Protein AF-A0A267E1A8-F1 (afdb_monomer_lite)

Sequence (251 aa):
AQVLTKIFTVPVSLAFGMVESAQFESCNSSSLATGESCADEAGNKAYNGILVFVYLLLVTIVMWNLLIALFSRTVTELASRAEALWRKNLFNLLREFAEVSPVPPPLSFPHYAWKLLQRCYACRCQPCSAEYFPVAGDEDSEPWWQHKEDFSGYPKDFKRFLIYQAEQLRDHRPRLQWPVERNKGDIDVLKAHVENQVKDLRQDVLVAQREDNEKMDKKLEKVMSILQQMQRQRQQEKQSISSFDSYSRMS

Structure (mmCIF, N/CA/C/O backbone):
data_AF-A0A267E1A8-F1
#
_entry.id   AF-A0A267E1A8-F1
#
loop_
_atom_site.group_PDB
_atom_site.id
_atom_site.type_symbol
_atom_site.label_atom_id
_atom_site.label_alt_id
_atom_site.label_comp_id
_atom_site.label_asym_id
_atom_site.label_entity_id
_atom_site.label_seq_id
_atom_site.pdbx_PDB_ins_code
_atom_site.Cartn_x
_atom_site.Cartn_y
_atom_site.Cartn_z
_atom_site.occupancy
_atom_site.B_iso_or_equiv
_atom_site.auth_seq_id
_atom_site.auth_comp_id
_atom_site.auth_asym_id
_atom_site.auth_atom_id
_atom_site.pdbx_PDB_model_num
ATOM 1 N N . ALA A 1 1 ? 8.098 -10.498 -38.501 1.00 59.16 1 ALA A N 1
ATOM 2 C CA . ALA A 1 1 ? 7.694 -10.789 -37.105 1.00 59.16 1 ALA A CA 1
ATOM 3 C C . ALA A 1 1 ? 8.893 -11.034 -36.181 1.00 59.16 1 ALA A C 1
ATOM 5 O O . ALA A 1 1 ? 8.964 -10.399 -35.141 1.00 59.16 1 ALA A O 1
ATOM 6 N N . GLN A 1 2 ? 9.858 -11.879 -36.570 1.00 69.44 2 GLN A N 1
ATOM 7 C CA . GLN A 1 2 ? 10.999 -12.283 -35.723 1.00 69.44 2 GLN A CA 1
ATOM 8 C C . GLN A 1 2 ? 11.948 -11.140 -35.297 1.00 69.44 2 GLN A C 1
ATOM 10 O O . GLN A 1 2 ? 12.518 -11.176 -34.211 1.00 69.44 2 GLN A O 1
ATOM 15 N N . VAL A 1 3 ? 12.103 -10.099 -36.122 1.00 75.81 3 VAL A N 1
ATOM 16 C CA . VAL A 1 3 ? 12.924 -8.923 -35.771 1.00 75.81 3 VAL A CA 1
ATOM 17 C C . VAL A 1 3 ? 12.258 -8.091 -34.668 1.00 75.81 3 VAL A C 1
ATOM 19 O O . VAL A 1 3 ? 12.897 -7.738 -33.684 1.00 75.81 3 VAL A O 1
ATOM 22 N N . LEU A 1 4 ? 10.948 -7.850 -34.786 1.00 82.12 4 LEU A N 1
ATOM 23 C CA . LEU A 1 4 ? 10.151 -7.128 -33.787 1.00 82.12 4 LEU A CA 1
ATOM 24 C C . LEU A 1 4 ? 10.153 -7.836 -32.431 1.00 82.12 4 LEU A C 1
ATOM 26 O O . LEU A 1 4 ? 10.301 -7.179 -31.406 1.00 82.12 4 LEU A O 1
ATOM 30 N N . THR A 1 5 ? 10.049 -9.168 -32.413 1.00 84.00 5 THR A N 1
ATOM 31 C CA . THR A 1 5 ? 10.139 -9.922 -31.157 1.00 84.00 5 THR A CA 1
ATOM 32 C C . THR A 1 5 ? 11.498 -9.725 -30.498 1.00 84.00 5 THR A C 1
ATOM 34 O O . THR A 1 5 ? 11.528 -9.402 -29.318 1.00 84.00 5 THR A O 1
ATOM 37 N N . LYS A 1 6 ? 12.608 -9.795 -31.252 1.00 80.56 6 LYS A N 1
ATOM 38 C CA . LYS A 1 6 ? 13.952 -9.558 -30.695 1.00 80.56 6 LYS A CA 1
ATOM 39 C C . LYS A 1 6 ? 14.122 -8.140 -30.139 1.00 80.56 6 LYS A C 1
ATOM 41 O O . LYS A 1 6 ? 14.709 -7.986 -29.075 1.00 80.56 6 LYS A O 1
ATOM 46 N N . ILE A 1 7 ? 13.566 -7.125 -30.807 1.00 84.88 7 ILE A N 1
ATOM 47 C CA . ILE A 1 7 ? 13.627 -5.725 -30.349 1.00 84.88 7 ILE A CA 1
ATOM 48 C C . ILE A 1 7 ? 12.975 -5.549 -28.969 1.00 84.88 7 ILE A C 1
ATOM 50 O O . ILE A 1 7 ? 13.492 -4.794 -28.150 1.00 84.88 7 ILE A O 1
ATOM 54 N N . PHE A 1 8 ? 11.870 -6.247 -28.690 1.00 87.31 8 PHE A N 1
ATOM 55 C CA . PHE A 1 8 ? 11.163 -6.116 -27.411 1.00 87.31 8 PHE A CA 1
ATOM 56 C C . PHE A 1 8 ? 11.635 -7.099 -26.337 1.00 87.31 8 PHE A C 1
ATOM 58 O O . PHE A 1 8 ? 11.687 -6.731 -25.167 1.00 87.31 8 PHE A O 1
ATOM 65 N N . THR A 1 9 ? 11.983 -8.336 -26.692 1.00 87.31 9 THR A N 1
ATOM 66 C CA . THR A 1 9 ? 12.328 -9.354 -25.689 1.00 87.31 9 THR A CA 1
ATOM 67 C C . THR A 1 9 ? 13.721 -9.158 -25.107 1.00 87.31 9 THR A C 1
ATOM 69 O O . THR A 1 9 ? 13.902 -9.416 -23.923 1.00 87.31 9 THR A O 1
ATOM 72 N N . VAL A 1 10 ? 14.688 -8.687 -25.905 1.00 85.38 10 VAL A N 1
ATOM 73 C CA . VAL A 1 10 ? 16.092 -8.547 -25.478 1.00 85.38 10 VAL A CA 1
ATOM 74 C C . VAL A 1 10 ? 16.284 -7.488 -24.378 1.00 85.38 10 VAL A C 1
ATOM 76 O O . VAL A 1 10 ? 16.937 -7.778 -23.379 1.00 85.38 10 VAL A O 1
ATOM 79 N N . PRO A 1 11 ? 15.701 -6.276 -24.465 1.00 87.56 11 PRO A N 1
ATOM 80 C CA . PRO A 1 11 ? 15.793 -5.318 -23.363 1.00 87.56 11 PRO A CA 1
ATOM 81 C C . PRO A 1 11 ? 15.073 -5.817 -22.105 1.00 87.56 11 PRO A C 1
ATOM 83 O O . PRO A 1 11 ? 15.571 -5.653 -20.997 1.00 87.56 11 PRO A O 1
ATOM 86 N N . VAL A 1 12 ? 13.922 -6.479 -22.265 1.00 88.25 12 VAL A N 1
ATOM 87 C CA . VAL A 1 12 ? 13.162 -7.022 -21.131 1.00 88.25 12 VAL A CA 1
ATOM 88 C C . VAL A 1 12 ? 13.956 -8.112 -20.410 1.00 88.25 12 VAL A C 1
ATOM 90 O O . VAL A 1 12 ? 14.042 -8.084 -19.187 1.00 88.25 12 VAL A O 1
ATOM 93 N N . SER A 1 13 ? 14.588 -9.041 -21.130 1.00 87.56 13 SER A N 1
ATOM 94 C CA . SER A 1 13 ? 15.450 -10.053 -20.511 1.00 87.56 13 SER A CA 1
ATOM 95 C C . SER A 1 13 ? 16.664 -9.424 -19.819 1.00 87.56 13 SER A C 1
ATOM 97 O O . SER A 1 13 ? 17.011 -9.826 -18.705 1.00 87.56 13 SER A O 1
ATOM 99 N N . LEU A 1 14 ? 17.249 -8.382 -20.416 1.00 88.25 14 LEU A N 1
ATOM 100 C CA . LEU A 1 14 ? 18.341 -7.607 -19.829 1.00 88.25 14 LEU A CA 1
ATOM 101 C C . LEU A 1 14 ? 17.921 -6.900 -18.525 1.00 88.25 14 LEU A C 1
ATOM 103 O O . LEU A 1 14 ? 18.685 -6.897 -17.562 1.00 88.25 14 LEU A O 1
ATOM 107 N N . ALA A 1 15 ? 16.695 -6.373 -18.448 1.00 88.44 15 ALA A N 1
ATOM 108 C CA . ALA A 1 15 ? 16.134 -5.768 -17.234 1.00 88.44 15 ALA A CA 1
ATOM 109 C C . ALA A 1 15 ? 16.008 -6.758 -16.061 1.00 88.44 15 ALA A C 1
ATOM 111 O O . ALA A 1 15 ? 16.099 -6.351 -14.901 1.00 88.44 15 ALA A O 1
ATOM 112 N N . PHE A 1 16 ? 15.823 -8.047 -16.365 1.00 88.69 16 PHE A N 1
ATOM 113 C CA . PHE A 1 16 ? 15.796 -9.145 -15.393 1.00 88.69 16 PHE A CA 1
ATOM 114 C C . PHE A 1 16 ? 17.178 -9.772 -15.135 1.00 88.69 16 PHE A C 1
ATOM 116 O O . PHE A 1 16 ? 17.275 -10.761 -14.413 1.00 88.69 16 PHE A O 1
ATOM 123 N N . GLY A 1 17 ? 18.252 -9.210 -15.700 1.00 85.31 17 GLY A N 1
ATOM 124 C CA . GLY A 1 17 ? 19.626 -9.667 -15.480 1.00 85.31 17 GLY A CA 1
ATOM 125 C C . GLY A 1 17 ? 20.099 -10.789 -16.410 1.00 85.31 17 GLY A C 1
ATOM 126 O O . GLY A 1 17 ? 21.197 -11.306 -16.220 1.00 85.31 17 GLY A O 1
ATOM 127 N N . MET A 1 18 ? 19.332 -11.158 -17.441 1.00 84.81 18 MET A N 1
ATOM 128 C CA . MET A 1 18 ? 19.734 -12.177 -18.423 1.00 84.81 18 MET A CA 1
ATOM 129 C C . MET A 1 18 ? 20.626 -11.577 -19.524 1.00 84.81 18 MET A C 1
ATOM 131 O O . MET A 1 18 ? 20.217 -11.450 -20.679 1.00 84.81 18 MET A O 1
ATOM 135 N N . VAL A 1 19 ? 21.859 -11.204 -19.166 1.00 80.25 19 VAL A N 1
ATOM 136 C CA . VAL A 1 19 ? 22.803 -10.481 -20.047 1.00 80.25 19 VAL A CA 1
ATOM 137 C C . VAL A 1 19 ? 23.252 -11.306 -21.262 1.00 80.25 19 VAL A C 1
ATOM 139 O O . VAL A 1 19 ? 23.437 -10.747 -22.340 1.00 80.25 19 VAL A O 1
ATOM 142 N N . GLU A 1 20 ? 23.366 -12.629 -21.132 1.00 75.00 20 GLU A N 1
ATOM 143 C CA . GLU A 1 20 ? 23.784 -13.526 -22.228 1.00 75.00 20 GLU A CA 1
ATOM 144 C C . GLU A 1 20 ? 22.828 -13.474 -23.427 1.00 75.00 20 GLU A C 1
ATOM 146 O O . GLU A 1 20 ? 23.251 -13.546 -24.575 1.00 75.00 20 GLU A O 1
ATOM 151 N N . SER A 1 21 ? 21.535 -13.255 -23.170 1.00 69.56 21 SER A N 1
ATOM 152 C CA . SER A 1 21 ? 20.511 -13.151 -24.217 1.00 69.56 21 SER A CA 1
ATOM 153 C C . SER A 1 21 ? 20.562 -11.846 -25.022 1.00 69.56 21 SER A C 1
ATOM 155 O O . SER A 1 21 ? 19.880 -11.730 -26.041 1.00 69.56 21 SER A O 1
ATOM 157 N N . ALA A 1 22 ? 21.347 -10.866 -24.562 1.00 69.94 22 ALA A N 1
ATOM 158 C CA . ALA A 1 22 ? 21.487 -9.554 -25.183 1.00 69.94 22 ALA A CA 1
ATOM 159 C C . ALA A 1 22 ? 22.775 -9.397 -25.998 1.00 69.94 22 ALA A C 1
ATOM 161 O O . ALA A 1 22 ? 22.932 -8.396 -26.691 1.00 69.94 22 ALA A O 1
ATOM 162 N N . GLN A 1 23 ? 23.687 -10.368 -25.943 1.00 70.81 23 GLN A N 1
ATOM 163 C CA . GLN A 1 23 ? 24.905 -10.323 -26.741 1.00 70.81 23 GLN A CA 1
ATOM 164 C C . GLN A 1 23 ? 24.593 -10.741 -28.178 1.00 70.81 23 GLN A C 1
ATOM 166 O O . GLN A 1 23 ? 24.069 -11.825 -28.432 1.00 70.81 23 GLN A O 1
ATOM 171 N N . PHE A 1 24 ? 24.910 -9.867 -29.131 1.00 72.19 24 PHE A N 1
ATOM 172 C CA . PHE A 1 24 ? 24.851 -10.207 -30.547 1.00 72.19 24 PHE A CA 1
ATOM 173 C C . PHE A 1 24 ? 26.163 -10.878 -30.961 1.00 72.19 24 PHE A C 1
ATOM 175 O O . PHE A 1 24 ? 27.246 -10.375 -30.649 1.00 72.19 24 PHE A O 1
ATOM 182 N N . GLU A 1 25 ? 26.078 -11.997 -31.678 1.00 68.12 25 GLU A N 1
ATOM 183 C CA . GLU A 1 25 ? 27.248 -12.609 -32.310 1.00 68.12 25 GLU A CA 1
ATOM 184 C C . GLU A 1 25 ? 27.780 -11.686 -33.420 1.00 68.12 25 GLU A C 1
ATOM 186 O O . GLU A 1 25 ? 27.015 -11.131 -34.218 1.00 68.12 25 GLU A O 1
ATOM 191 N N . SER A 1 26 ? 29.100 -11.483 -33.453 1.00 66.56 26 SER A N 1
ATOM 192 C CA . SER A 1 26 ? 29.760 -10.726 -34.518 1.00 66.56 26 SER A CA 1
ATOM 193 C C . SER A 1 26 ? 29.800 -11.532 -35.819 1.00 66.56 26 SER A C 1
ATOM 195 O O . SER A 1 26 ? 29.836 -12.763 -35.810 1.00 66.56 26 SER A O 1
ATOM 197 N N . CYS A 1 27 ? 29.812 -10.842 -36.962 1.00 68.44 27 CYS A N 1
ATOM 198 C CA . CYS A 1 27 ? 29.973 -11.499 -38.257 1.00 68.44 27 CYS A CA 1
ATOM 199 C C . CYS A 1 27 ? 31.321 -12.247 -38.339 1.00 68.44 27 CYS A C 1
ATOM 201 O O . CYS A 1 27 ? 32.373 -11.664 -38.085 1.00 68.44 27 CYS A O 1
ATOM 203 N N . ASN A 1 28 ? 31.300 -13.515 -38.760 1.00 69.62 28 ASN A N 1
ATOM 204 C CA . ASN A 1 28 ? 32.481 -14.263 -39.199 1.00 69.62 28 ASN A CA 1
ATOM 205 C C . ASN A 1 28 ? 32.338 -14.568 -40.705 1.00 69.62 28 ASN A C 1
ATOM 207 O O . ASN A 1 28 ? 31.244 -14.524 -41.265 1.00 69.62 28 ASN A O 1
ATOM 211 N N . SER A 1 29 ? 33.437 -14.903 -41.375 1.00 63.50 29 SER A N 1
ATOM 212 C CA . SER A 1 29 ? 33.489 -15.308 -42.789 1.00 63.50 29 SER A CA 1
ATOM 213 C C . SER A 1 29 ? 32.431 -16.358 -43.185 1.00 63.50 29 SER A C 1
ATOM 215 O O . SER A 1 29 ? 31.904 -16.315 -44.295 1.00 63.50 29 SER A O 1
ATOM 217 N N . SER A 1 30 ? 32.058 -17.252 -42.267 1.00 61.84 30 SER A N 1
ATOM 218 C CA . SER A 1 30 ? 31.018 -18.275 -42.434 1.00 61.84 30 SER A CA 1
ATOM 219 C C . SER A 1 30 ? 29.577 -17.746 -42.344 1.00 61.84 30 SER A C 1
ATOM 221 O O . SER A 1 30 ? 28.710 -18.251 -43.057 1.00 61.84 30 SER A O 1
ATOM 223 N N . SER A 1 31 ? 29.292 -16.714 -41.540 1.00 59.28 31 SER A N 1
ATOM 224 C CA . SER A 1 31 ? 27.939 -16.131 -41.449 1.00 59.28 31 SER A CA 1
ATOM 225 C C . SER A 1 31 ? 27.617 -15.217 -42.635 1.00 59.28 31 SER A C 1
ATOM 227 O O . SER A 1 31 ? 26.473 -15.163 -43.084 1.00 59.28 31 SER A O 1
ATOM 229 N N . LEU A 1 32 ? 28.646 -14.612 -43.238 1.00 57.66 32 LEU A N 1
ATOM 230 C CA . LEU A 1 32 ? 28.533 -13.862 -44.492 1.00 57.66 32 LEU A CA 1
ATOM 231 C C . LEU A 1 32 ? 28.172 -14.770 -45.686 1.00 57.66 32 LEU A C 1
ATOM 233 O O . LEU A 1 32 ? 27.417 -14.370 -46.570 1.00 57.66 32 LEU A O 1
ATOM 237 N N . ALA A 1 33 ? 28.683 -16.007 -45.695 1.00 52.66 33 ALA A N 1
ATOM 238 C CA . ALA A 1 33 ? 28.434 -16.996 -46.748 1.00 52.66 33 ALA A CA 1
ATOM 239 C C . ALA A 1 33 ? 27.031 -17.633 -46.677 1.00 52.66 33 ALA A C 1
ATOM 241 O O . ALA A 1 33 ? 26.545 -18.162 -47.675 1.00 52.66 33 ALA A O 1
ATOM 242 N N . THR A 1 34 ? 26.375 -17.564 -45.515 1.00 55.91 34 THR A N 1
ATOM 243 C CA . THR A 1 34 ? 25.080 -18.220 -45.250 1.00 55.91 34 THR A CA 1
ATOM 244 C C . THR A 1 34 ? 23.890 -17.256 -45.410 1.00 55.91 34 THR A C 1
ATOM 246 O O . THR A 1 34 ? 22.736 -17.667 -45.324 1.00 55.91 34 THR A O 1
ATOM 249 N N . GLY A 1 35 ? 24.149 -15.970 -45.693 1.00 53.69 35 GLY A N 1
ATOM 250 C CA . GLY A 1 35 ? 23.107 -14.944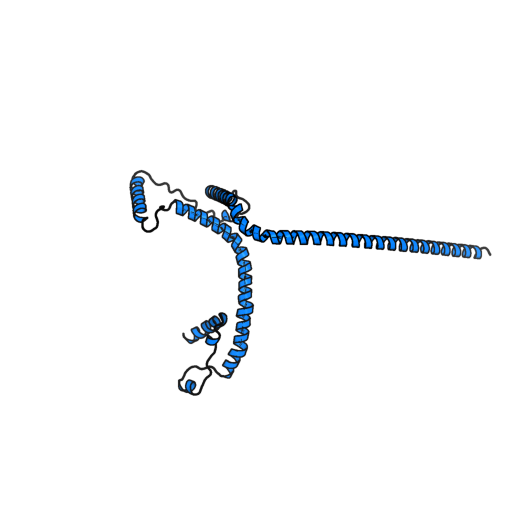 -45.843 1.00 53.69 35 GLY A CA 1
ATOM 251 C C . GLY A 1 35 ? 22.393 -14.595 -44.532 1.00 53.69 35 GLY A C 1
ATOM 252 O O . GLY A 1 35 ? 21.272 -14.086 -44.556 1.00 53.69 35 GLY A O 1
ATOM 253 N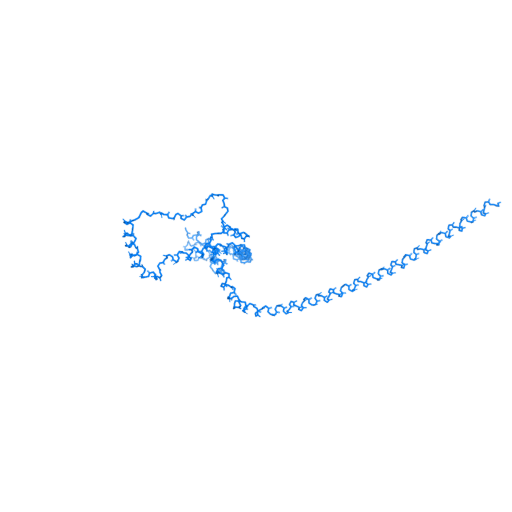 N . GLU A 1 36 ? 23.016 -14.888 -43.389 1.00 60.84 36 GLU A N 1
ATOM 254 C CA . GLU A 1 36 ? 22.439 -14.653 -42.070 1.00 60.84 36 GLU A CA 1
ATOM 255 C C . GLU A 1 36 ? 22.704 -13.207 -41.616 1.00 60.84 36 GLU A C 1
ATOM 257 O O . GLU A 1 36 ? 23.790 -12.660 -41.807 1.00 60.84 36 GLU A O 1
ATOM 262 N N . SER A 1 37 ? 21.691 -12.552 -41.041 1.00 64.69 37 SER A N 1
ATOM 263 C CA . SER A 1 37 ? 21.800 -11.163 -40.581 1.00 64.69 37 SER A CA 1
ATOM 264 C C . SER A 1 37 ? 22.681 -11.099 -39.333 1.00 64.69 37 SER A C 1
ATOM 266 O O . SER A 1 37 ? 22.252 -11.478 -38.246 1.00 64.69 37 SER A O 1
ATOM 268 N N . CYS A 1 38 ? 23.909 -10.613 -39.499 1.00 71.00 38 CYS A N 1
ATOM 269 C CA . CYS A 1 38 ? 24.882 -10.449 -38.425 1.00 71.00 38 CYS A CA 1
ATOM 270 C C . CYS A 1 38 ? 25.102 -8.963 -38.089 1.00 71.00 38 CYS A C 1
ATOM 272 O O . CYS A 1 38 ? 24.799 -8.073 -38.890 1.00 71.00 38 CYS A O 1
ATOM 274 N N . ALA A 1 39 ? 25.568 -8.690 -36.867 1.00 69.94 39 ALA A N 1
ATOM 275 C CA . ALA A 1 39 ? 25.793 -7.330 -36.390 1.00 69.94 39 ALA A CA 1
ATOM 276 C C . ALA A 1 39 ? 27.159 -6.799 -36.846 1.00 69.94 39 ALA A C 1
ATOM 278 O O . ALA A 1 39 ? 28.166 -7.506 -36.764 1.00 69.94 39 ALA A O 1
ATOM 279 N N . ASP A 1 40 ? 27.190 -5.534 -37.271 1.00 75.88 40 ASP A N 1
ATOM 280 C CA . ASP A 1 40 ? 28.432 -4.819 -37.568 1.00 75.88 40 ASP A CA 1
ATOM 281 C C . ASP A 1 40 ? 29.335 -4.745 -36.321 1.00 75.88 40 ASP A C 1
ATOM 283 O O . ASP A 1 40 ? 28.864 -4.491 -35.207 1.00 75.88 40 ASP A O 1
ATOM 287 N N . GLU A 1 41 ? 30.637 -4.976 -36.498 1.00 77.44 41 GLU A N 1
ATOM 288 C CA . GLU A 1 41 ? 31.590 -5.165 -35.395 1.00 77.44 41 GLU A CA 1
ATOM 289 C C . GLU A 1 41 ? 31.751 -3.894 -34.544 1.00 77.44 41 GLU A C 1
ATOM 291 O O . GLU A 1 41 ? 31.780 -3.954 -33.308 1.00 77.44 41 GLU A O 1
ATOM 296 N N . ALA A 1 42 ? 31.767 -2.724 -35.192 1.00 78.44 42 ALA A N 1
ATOM 297 C CA . ALA A 1 42 ? 31.821 -1.436 -34.507 1.00 78.44 42 ALA A CA 1
ATOM 298 C C . ALA A 1 42 ? 30.531 -1.169 -33.712 1.00 78.44 42 ALA A C 1
ATOM 300 O O . ALA A 1 42 ? 30.587 -0.727 -32.558 1.00 78.44 42 ALA A O 1
ATOM 301 N N . GLY A 1 43 ? 29.375 -1.496 -34.300 1.00 79.12 43 GLY A N 1
ATOM 302 C CA . GLY A 1 43 ? 28.067 -1.375 -33.657 1.00 79.12 43 GLY A CA 1
ATOM 303 C C . GLY A 1 43 ? 27.915 -2.283 -32.434 1.00 79.12 43 GLY A C 1
ATOM 304 O O . GLY A 1 43 ? 27.471 -1.825 -31.380 1.00 79.12 43 GLY A O 1
ATOM 305 N N . ASN A 1 44 ? 28.345 -3.543 -32.532 1.00 81.00 44 ASN A N 1
ATOM 306 C CA . ASN A 1 44 ? 28.239 -4.512 -31.438 1.00 81.00 44 ASN A CA 1
ATOM 307 C C . ASN A 1 44 ? 29.114 -4.125 -30.233 1.00 81.00 44 ASN A C 1
ATOM 309 O O . ASN A 1 44 ? 28.688 -4.225 -29.080 1.00 81.00 44 ASN A O 1
ATOM 313 N N . LYS A 1 45 ? 30.326 -3.608 -30.482 1.00 81.56 45 LYS A N 1
ATOM 314 C CA . LYS A 1 45 ? 31.225 -3.135 -29.419 1.00 81.56 45 LYS A CA 1
ATOM 315 C C . LYS A 1 45 ? 30.655 -1.918 -28.684 1.00 81.56 45 LYS A C 1
ATOM 317 O O . LYS A 1 45 ? 30.703 -1.865 -27.455 1.00 81.56 45 LYS A O 1
ATOM 322 N N . ALA A 1 46 ? 30.092 -0.958 -29.420 1.00 84.25 46 ALA A N 1
ATOM 323 C CA . ALA A 1 46 ? 29.446 0.215 -28.831 1.00 84.25 46 ALA A CA 1
ATOM 324 C C . ALA A 1 46 ? 28.175 -0.159 -28.043 1.00 84.25 46 ALA A C 1
ATOM 326 O O . ALA A 1 46 ? 27.945 0.379 -26.956 1.00 84.25 46 ALA A O 1
ATOM 327 N N . TYR A 1 47 ? 27.389 -1.112 -28.556 1.00 86.06 47 TYR A N 1
ATOM 328 C CA . TYR A 1 47 ? 26.184 -1.618 -27.902 1.00 86.06 47 TYR A CA 1
ATOM 329 C C . TYR A 1 47 ? 26.495 -2.311 -26.569 1.00 86.06 47 TYR A C 1
ATOM 331 O O . TYR A 1 47 ? 25.995 -1.877 -25.530 1.00 86.06 47 TYR A O 1
ATOM 339 N N . ASN A 1 48 ? 27.366 -3.326 -26.580 1.00 83.12 48 ASN A N 1
ATOM 340 C CA . ASN A 1 48 ? 27.712 -4.087 -25.375 1.00 83.12 48 ASN A CA 1
ATOM 341 C C . ASN A 1 48 ? 28.437 -3.235 -24.325 1.00 83.12 48 ASN A C 1
ATOM 343 O O . ASN A 1 48 ? 28.268 -3.460 -23.131 1.00 83.12 48 ASN A O 1
ATOM 347 N N . GLY A 1 49 ? 29.235 -2.255 -24.756 1.00 83.19 49 GLY A N 1
ATOM 348 C CA . GLY A 1 49 ? 29.954 -1.370 -23.845 1.00 83.19 49 GLY A CA 1
ATOM 349 C C . GLY A 1 49 ? 29.055 -0.308 -23.216 1.00 83.19 49 GLY A C 1
ATOM 350 O O . GLY A 1 49 ? 28.867 -0.283 -22.005 1.00 83.19 49 GLY A O 1
ATOM 351 N N . ILE A 1 50 ? 28.523 0.603 -24.034 1.00 88.06 50 ILE A N 1
ATOM 352 C CA . ILE A 1 50 ? 27.894 1.837 -23.544 1.00 88.06 50 ILE A CA 1
ATOM 353 C C . ILE A 1 50 ? 26.382 1.664 -23.391 1.00 88.06 50 ILE A C 1
ATOM 355 O O . ILE A 1 50 ? 25.832 2.020 -22.350 1.00 88.06 50 ILE A O 1
ATOM 359 N N . LEU A 1 51 ? 25.697 1.115 -24.400 1.00 87.81 51 LEU A N 1
ATOM 360 C CA . LEU A 1 51 ? 24.230 1.052 -24.393 1.00 87.81 51 LEU A CA 1
ATOM 361 C C . LEU A 1 51 ? 23.700 0.077 -23.343 1.00 87.81 51 LEU A C 1
ATOM 363 O O . LEU A 1 51 ? 22.808 0.443 -22.582 1.00 87.81 51 LEU A O 1
ATOM 367 N N . VAL A 1 52 ? 24.274 -1.125 -23.255 1.00 88.12 52 VAL A N 1
ATOM 368 C CA . VAL A 1 52 ? 23.900 -2.117 -22.235 1.00 88.12 52 VAL A CA 1
ATOM 369 C C . VAL A 1 52 ? 24.198 -1.594 -20.829 1.00 88.12 52 VAL A C 1
ATOM 371 O O . VAL A 1 52 ? 23.351 -1.709 -19.945 1.00 88.12 52 VAL A O 1
ATOM 374 N N . PHE A 1 53 ? 25.352 -0.953 -20.621 1.00 88.31 53 PHE A N 1
ATOM 375 C CA . PHE A 1 53 ? 25.723 -0.390 -19.321 1.00 88.31 53 PHE A CA 1
ATOM 376 C C . PHE A 1 53 ? 24.767 0.722 -18.867 1.00 88.31 53 PHE A C 1
ATOM 378 O O . PHE A 1 53 ? 24.246 0.675 -17.752 1.00 88.31 53 PHE A O 1
ATOM 385 N N . VAL A 1 54 ? 24.490 1.699 -19.738 1.00 92.31 54 VAL A N 1
ATOM 386 C CA . VAL A 1 54 ? 23.552 2.792 -19.438 1.00 92.31 54 VAL A CA 1
ATOM 387 C C . VAL A 1 54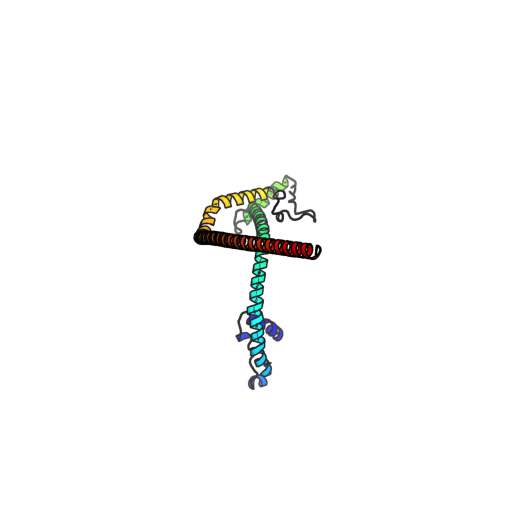 ? 22.137 2.253 -19.227 1.00 92.31 54 VAL A C 1
ATOM 389 O O . VAL A 1 54 ? 21.453 2.688 -18.302 1.00 92.31 54 VAL A O 1
ATOM 392 N N . TYR A 1 55 ? 21.705 1.278 -20.033 1.00 91.44 55 TYR A N 1
ATOM 393 C CA . TYR A 1 55 ? 20.401 0.637 -19.873 1.00 91.44 55 TYR A CA 1
ATOM 394 C C . TYR A 1 55 ? 20.270 -0.050 -18.513 1.00 91.44 55 TYR A C 1
ATOM 396 O O . TYR A 1 55 ? 19.297 0.190 -17.799 1.00 91.44 55 TYR A O 1
ATOM 404 N N . LEU A 1 56 ? 21.258 -0.861 -18.124 1.00 89.19 56 LEU A N 1
ATOM 405 C CA . LEU A 1 56 ? 21.257 -1.543 -16.833 1.00 89.19 56 LEU A CA 1
ATOM 406 C C . LEU A 1 56 ? 21.239 -0.539 -15.683 1.00 89.19 56 LEU A C 1
ATOM 408 O O . LEU A 1 56 ? 20.426 -0.696 -14.778 1.00 89.19 56 LEU A O 1
ATOM 412 N N . LEU A 1 57 ? 22.053 0.519 -15.733 1.00 91.69 57 LEU A N 1
ATOM 413 C CA . LEU A 1 57 ? 22.052 1.573 -14.716 1.00 91.69 57 LEU A CA 1
ATOM 414 C C . LEU A 1 57 ? 20.661 2.214 -14.588 1.00 91.69 57 LEU A C 1
ATOM 416 O O . LEU A 1 57 ? 20.107 2.283 -13.492 1.00 91.69 57 LEU A O 1
ATOM 420 N N . LEU A 1 58 ? 20.057 2.634 -15.701 1.00 93.94 58 LEU A N 1
ATOM 421 C CA . LEU A 1 58 ? 18.744 3.280 -15.677 1.00 93.94 58 LEU A CA 1
ATOM 422 C C . LEU A 1 58 ? 17.634 2.332 -15.211 1.00 93.94 58 LEU A C 1
ATOM 424 O O . LEU A 1 58 ? 16.811 2.710 -14.381 1.00 93.94 58 LEU A O 1
ATOM 428 N N . VAL A 1 59 ? 17.588 1.099 -15.709 1.00 92.06 59 VAL A N 1
ATOM 429 C CA . VAL A 1 59 ? 16.497 0.180 -15.368 1.00 92.06 59 VAL A CA 1
ATOM 430 C C . VAL A 1 59 ? 16.653 -0.363 -13.951 1.00 92.06 59 VAL A C 1
ATOM 432 O O . VAL A 1 59 ? 15.712 -0.315 -13.157 1.00 92.06 59 VAL A O 1
ATOM 435 N N . THR A 1 60 ? 17.848 -0.844 -13.611 1.00 87.69 60 THR A N 1
ATOM 436 C CA . THR A 1 60 ? 18.055 -1.550 -12.347 1.00 87.69 60 THR A CA 1
ATOM 437 C C . THR A 1 60 ? 18.212 -0.613 -11.159 1.00 87.69 60 THR A C 1
ATOM 439 O O . THR A 1 60 ? 17.620 -0.860 -10.111 1.00 87.69 60 THR A O 1
ATOM 442 N N . ILE A 1 61 ? 18.954 0.488 -11.319 1.00 90.00 61 ILE A N 1
ATOM 443 C CA . ILE A 1 61 ? 19.244 1.412 -10.216 1.00 90.00 61 ILE A CA 1
ATOM 444 C C . ILE A 1 61 ? 18.206 2.530 -10.146 1.00 90.00 61 ILE A C 1
ATOM 446 O O . ILE A 1 61 ? 17.850 2.949 -9.049 1.00 90.00 61 ILE A O 1
ATOM 450 N N . VAL A 1 62 ? 17.698 3.029 -11.274 1.00 93.94 62 VAL A N 1
ATOM 451 C CA . VAL A 1 62 ? 16.730 4.137 -11.245 1.00 93.94 62 VAL A CA 1
ATOM 452 C C . VAL A 1 62 ? 15.295 3.613 -11.239 1.00 93.94 62 VAL A C 1
ATOM 454 O O . VAL A 1 62 ? 14.571 3.836 -10.272 1.00 93.94 62 VAL A O 1
ATOM 457 N N . MET A 1 63 ? 14.867 2.889 -12.275 1.00 94.38 63 MET A N 1
ATOM 458 C CA . MET A 1 63 ? 13.463 2.484 -12.435 1.00 94.38 63 MET A CA 1
ATOM 459 C C . MET A 1 63 ? 12.960 1.568 -11.318 1.00 94.38 63 MET A C 1
ATOM 461 O O . MET A 1 63 ? 11.932 1.889 -10.726 1.00 94.38 63 MET A O 1
ATOM 465 N N . TRP A 1 64 ? 13.657 0.474 -10.982 1.00 94.00 64 TRP A N 1
ATOM 466 C CA . TRP A 1 64 ? 13.182 -0.425 -9.916 1.00 94.00 64 TRP A CA 1
ATOM 467 C C . TRP A 1 64 ? 13.104 0.271 -8.555 1.00 94.00 64 TRP A C 1
ATOM 469 O O . TRP A 1 64 ? 12.113 0.112 -7.843 1.00 94.00 64 TRP A O 1
ATOM 479 N N . ASN A 1 65 ? 14.083 1.112 -8.218 1.00 92.94 65 ASN A N 1
ATOM 480 C CA . ASN A 1 65 ? 14.071 1.861 -6.960 1.00 92.94 65 ASN A CA 1
ATOM 481 C C . ASN A 1 65 ? 12.940 2.897 -6.911 1.00 92.94 65 ASN A C 1
ATOM 483 O O . ASN A 1 65 ? 12.265 3.030 -5.887 1.00 92.94 65 ASN A O 1
ATOM 487 N N . LEU A 1 66 ? 12.672 3.591 -8.021 1.00 94.69 66 LEU A N 1
ATOM 488 C CA . LEU A 1 66 ? 11.533 4.504 -8.114 1.00 94.69 66 LEU A CA 1
ATOM 489 C C . LEU A 1 66 ? 10.194 3.763 -8.081 1.00 94.69 66 LEU A C 1
ATOM 491 O O . LEU A 1 66 ? 9.248 4.257 -7.471 1.00 94.69 66 LEU A O 1
ATOM 495 N N . LEU A 1 67 ? 10.107 2.576 -8.683 1.00 94.94 67 LEU A N 1
ATOM 496 C CA . LEU A 1 67 ? 8.905 1.748 -8.647 1.00 94.94 67 LEU A CA 1
ATOM 497 C C . LEU A 1 67 ? 8.598 1.294 -7.217 1.00 94.94 67 LEU A C 1
ATOM 499 O O . LEU A 1 67 ? 7.456 1.391 -6.777 1.00 94.94 67 LEU A O 1
ATOM 503 N N . ILE A 1 68 ? 9.618 0.865 -6.469 1.00 93.94 68 ILE A N 1
ATOM 504 C CA . ILE A 1 68 ? 9.478 0.509 -5.052 1.00 93.94 68 ILE A CA 1
ATOM 505 C C . ILE A 1 68 ? 9.018 1.726 -4.240 1.00 93.94 68 ILE A C 1
ATOM 507 O O . ILE A 1 68 ? 8.096 1.611 -3.432 1.00 93.94 68 ILE A O 1
ATOM 511 N N . ALA A 1 69 ? 9.601 2.906 -4.475 1.00 94.88 69 ALA A N 1
ATOM 512 C CA . ALA A 1 69 ? 9.188 4.137 -3.802 1.00 94.88 69 ALA A CA 1
ATOM 513 C C . ALA A 1 69 ? 7.731 4.518 -4.128 1.00 94.88 69 ALA A C 1
ATOM 515 O O . ALA A 1 69 ? 6.961 4.888 -3.236 1.00 94.88 69 ALA A O 1
ATOM 516 N N . LEU A 1 70 ? 7.325 4.378 -5.392 1.00 94.88 70 LEU A N 1
ATOM 517 C CA . LEU A 1 70 ? 5.958 4.630 -5.835 1.00 94.88 70 LEU A CA 1
ATOM 518 C C . LEU A 1 70 ? 4.974 3.627 -5.222 1.00 94.88 70 LEU A C 1
ATOM 520 O O . LEU A 1 70 ? 3.909 4.029 -4.750 1.00 94.88 70 LEU A O 1
ATOM 524 N N . PHE A 1 71 ? 5.326 2.341 -5.174 1.00 95.38 71 PHE A N 1
ATOM 525 C CA . PHE A 1 71 ? 4.510 1.329 -4.509 1.00 95.38 71 PHE A CA 1
ATOM 526 C C . PHE A 1 71 ? 4.402 1.575 -3.012 1.00 95.38 71 PHE A C 1
ATOM 528 O O . PHE A 1 71 ? 3.305 1.507 -2.483 1.00 95.38 71 PHE A O 1
ATOM 535 N N . SER A 1 72 ? 5.480 1.950 -2.330 1.00 93.50 72 SER A N 1
ATOM 536 C CA . SER A 1 72 ? 5.424 2.294 -0.905 1.00 93.50 72 SER A CA 1
ATOM 537 C C . SER A 1 72 ? 4.425 3.428 -0.628 1.00 93.50 72 SER A C 1
ATOM 539 O O . SER A 1 72 ? 3.554 3.321 0.244 1.00 93.50 72 SER A O 1
ATOM 541 N N . ARG A 1 73 ? 4.473 4.491 -1.443 1.00 91.81 73 ARG A N 1
ATOM 542 C CA . ARG A 1 73 ? 3.535 5.616 -1.341 1.00 91.81 73 ARG A CA 1
ATOM 543 C C . ARG A 1 73 ? 2.096 5.191 -1.632 1.00 91.81 73 ARG A C 1
ATOM 545 O O . ARG A 1 73 ? 1.196 5.485 -0.849 1.00 91.81 73 ARG A O 1
ATOM 552 N N . THR A 1 74 ? 1.878 4.514 -2.755 1.00 93.38 74 THR A N 1
ATOM 553 C CA . THR A 1 74 ? 0.532 4.123 -3.194 1.00 93.38 74 THR A CA 1
ATOM 554 C C . THR A 1 74 ? -0.074 3.067 -2.283 1.00 93.38 74 THR A C 1
ATOM 556 O O . THR A 1 74 ? -1.235 3.201 -1.931 1.00 93.38 74 THR A O 1
ATOM 559 N N . VAL A 1 75 ? 0.686 2.077 -1.811 1.00 92.25 75 VAL A N 1
ATOM 560 C CA . VAL A 1 75 ? 0.214 1.083 -0.833 1.00 92.25 75 VAL A CA 1
ATOM 561 C C . VAL A 1 75 ? -0.228 1.764 0.454 1.00 92.25 75 VAL A C 1
ATOM 563 O O . VAL A 1 75 ? -1.270 1.399 0.983 1.00 92.25 75 VAL A O 1
ATOM 566 N N . THR A 1 76 ? 0.492 2.779 0.936 1.00 88.81 76 THR A N 1
ATOM 567 C CA . THR A 1 76 ? 0.083 3.517 2.143 1.00 88.81 76 THR A CA 1
ATOM 568 C C . THR A 1 76 ? -1.254 4.240 1.940 1.00 88.81 76 THR A C 1
ATOM 570 O O . THR A 1 76 ? -2.139 4.165 2.793 1.00 88.81 76 THR A O 1
ATOM 573 N N . GLU A 1 77 ? -1.441 4.896 0.792 1.00 88.00 77 GLU A N 1
ATOM 574 C CA . GLU A 1 77 ? -2.703 5.567 0.457 1.00 88.00 77 GLU A CA 1
ATOM 575 C C . GLU A 1 77 ? -3.849 4.560 0.244 1.00 88.00 77 GLU A C 1
ATOM 577 O O . GLU A 1 77 ? -4.929 4.695 0.832 1.00 88.00 77 GLU A O 1
ATOM 582 N N . LEU A 1 78 ? -3.605 3.512 -0.549 1.00 89.88 78 LEU A N 1
ATOM 583 C CA . LEU A 1 78 ? -4.590 2.493 -0.899 1.00 89.88 78 LEU A CA 1
ATOM 584 C C . LEU A 1 78 ? -4.958 1.610 0.287 1.00 89.88 78 LEU A C 1
ATOM 586 O O . LEU A 1 78 ? -6.113 1.214 0.363 1.00 89.88 78 LEU A O 1
ATOM 590 N N . ALA A 1 79 ? -4.047 1.317 1.217 1.00 87.38 79 ALA A N 1
ATOM 591 C CA . ALA A 1 79 ? -4.333 0.465 2.371 1.00 87.38 79 ALA A CA 1
ATOM 592 C C . ALA A 1 79 ? -5.518 1.003 3.184 1.00 87.38 79 ALA A C 1
ATOM 594 O O . ALA A 1 79 ? -6.420 0.244 3.538 1.00 87.38 79 ALA A O 1
ATOM 595 N N . SER A 1 80 ? -5.570 2.322 3.395 1.00 81.25 80 SER A N 1
ATOM 596 C CA . SER A 1 80 ? -6.653 2.970 4.143 1.00 81.25 80 SER A CA 1
ATOM 597 C C . SER A 1 80 ? -8.024 2.832 3.462 1.00 81.25 80 SER A C 1
ATOM 599 O O . SER A 1 80 ? -9.032 2.585 4.126 1.00 81.25 80 SER A O 1
ATOM 601 N N . ARG A 1 81 ? -8.064 2.946 2.127 1.00 84.31 81 ARG A N 1
ATOM 602 C CA . ARG A 1 81 ? -9.290 2.811 1.323 1.00 84.31 81 ARG A CA 1
ATOM 603 C C . ARG A 1 81 ? -9.686 1.346 1.142 1.00 84.31 81 ARG A C 1
ATOM 605 O O . ARG A 1 81 ? -10.864 1.002 1.227 1.00 84.31 81 ARG A O 1
ATOM 612 N N . ALA A 1 82 ? -8.700 0.481 0.926 1.00 87.75 82 ALA A N 1
ATOM 613 C CA . ALA A 1 82 ? -8.875 -0.952 0.762 1.00 87.75 82 ALA A CA 1
ATOM 614 C C . ALA A 1 82 ?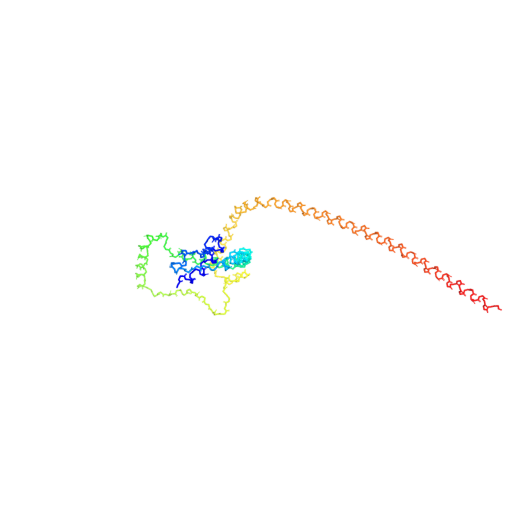 -9.427 -1.596 2.035 1.00 87.75 82 ALA A C 1
ATOM 616 O O . ALA A 1 82 ? -10.261 -2.483 1.928 1.00 87.75 82 ALA A O 1
ATOM 617 N N . GLU A 1 83 ? -9.042 -1.127 3.226 1.00 87.00 83 GLU A N 1
ATOM 618 C CA . GLU A 1 83 ? -9.594 -1.615 4.495 1.00 87.00 83 GLU A CA 1
ATOM 619 C C . GLU A 1 83 ? -11.113 -1.385 4.589 1.00 87.00 83 GLU A C 1
ATOM 621 O O . GLU A 1 83 ? -11.865 -2.304 4.925 1.00 87.00 83 GLU A O 1
ATOM 626 N N . ALA A 1 84 ? -11.584 -0.180 4.249 1.00 83.38 84 ALA A N 1
ATOM 627 C CA . ALA A 1 84 ? -13.012 0.142 4.250 1.00 83.38 84 ALA A CA 1
ATOM 628 C C . ALA A 1 84 ? -13.778 -0.696 3.214 1.00 83.38 84 ALA A C 1
ATOM 630 O O . ALA A 1 84 ? -14.820 -1.285 3.520 1.00 83.38 84 ALA A O 1
ATOM 631 N N . LEU A 1 85 ? -13.223 -0.812 2.004 1.00 87.81 85 LEU A N 1
ATOM 632 C CA . LEU A 1 85 ? -13.810 -1.617 0.937 1.00 87.81 85 LEU A CA 1
ATOM 633 C C . LEU A 1 85 ? -13.832 -3.111 1.292 1.00 87.81 85 LEU A C 1
ATOM 635 O O . LEU A 1 85 ? -14.826 -3.790 1.043 1.00 87.81 85 LEU A O 1
ATOM 639 N N . TRP A 1 86 ? -12.770 -3.615 1.918 1.00 89.56 86 TRP A N 1
ATOM 640 C CA . TRP A 1 86 ? -12.670 -4.998 2.366 1.00 89.56 86 TRP A CA 1
ATOM 641 C C . TRP A 1 86 ? -13.720 -5.317 3.429 1.00 89.56 86 TRP A C 1
ATOM 643 O O . TRP A 1 86 ? -14.412 -6.320 3.296 1.00 89.56 86 TRP A O 1
ATOM 653 N N . ARG A 1 87 ? -13.923 -4.448 4.430 1.00 86.75 87 ARG A N 1
ATOM 654 C CA . ARG A 1 87 ? -14.971 -4.641 5.453 1.00 86.75 87 ARG A CA 1
ATOM 655 C C . ARG A 1 87 ? -16.371 -4.697 4.849 1.00 86.75 87 ARG A C 1
ATOM 657 O O . ARG A 1 87 ? -17.171 -5.545 5.242 1.00 86.75 87 ARG A O 1
ATOM 664 N N . LYS A 1 88 ? -16.656 -3.826 3.877 1.00 87.06 88 LYS A N 1
ATOM 665 C CA . LYS A 1 88 ? -17.916 -3.849 3.126 1.00 87.06 88 LYS A CA 1
ATOM 666 C C . LYS A 1 88 ? -18.078 -5.161 2.355 1.00 87.06 88 LYS A C 1
ATOM 668 O O . LYS A 1 88 ? -19.111 -5.817 2.473 1.00 87.06 88 LYS A O 1
ATOM 673 N N . ASN A 1 89 ? -17.071 -5.533 1.566 1.00 89.75 89 ASN A N 1
ATOM 674 C CA . ASN A 1 89 ? -17.121 -6.740 0.745 1.00 89.75 89 ASN A CA 1
ATOM 675 C C . ASN A 1 89 ? -17.246 -7.992 1.611 1.00 89.75 89 ASN A C 1
ATOM 677 O O . ASN A 1 89 ? -18.016 -8.879 1.274 1.00 89.75 89 ASN A O 1
ATOM 681 N N . LEU A 1 90 ? -16.564 -8.033 2.754 1.00 90.38 90 LEU A N 1
ATOM 682 C CA . LEU A 1 90 ? -16.674 -9.118 3.718 1.00 90.38 90 LEU A CA 1
ATOM 683 C C . LEU A 1 90 ? -18.094 -9.247 4.273 1.00 90.38 90 LEU A C 1
ATOM 685 O O . LEU A 1 90 ? -18.606 -10.355 4.359 1.00 90.38 90 LEU A O 1
ATOM 689 N N . PHE A 1 91 ? -18.746 -8.140 4.633 1.00 89.31 91 PHE A N 1
ATOM 690 C CA . PHE A 1 91 ? -20.131 -8.190 5.101 1.00 89.31 91 PHE A CA 1
ATOM 691 C C . PHE A 1 91 ? -21.086 -8.713 4.023 1.00 89.31 91 PHE A C 1
ATOM 693 O O . PHE A 1 91 ? -21.902 -9.589 4.304 1.00 89.31 91 PHE A O 1
ATOM 700 N N . ASN A 1 92 ? -20.955 -8.217 2.790 1.00 87.75 92 ASN A N 1
ATOM 701 C CA . ASN A 1 92 ? -21.759 -8.701 1.668 1.00 87.75 92 ASN A CA 1
ATOM 702 C C . ASN A 1 92 ? -21.529 -10.196 1.430 1.00 87.75 92 ASN A C 1
ATOM 704 O O . ASN A 1 92 ? -22.490 -10.953 1.332 1.00 87.75 92 ASN A O 1
ATOM 708 N N . LEU A 1 93 ? -20.265 -10.620 1.441 1.00 89.81 93 LEU A N 1
ATOM 709 C CA . LEU A 1 93 ? -19.871 -12.011 1.281 1.00 89.81 93 LEU A CA 1
ATOM 710 C C . LEU A 1 93 ? -20.465 -12.893 2.389 1.00 89.81 93 LEU A C 1
ATOM 712 O O . LEU A 1 93 ? -21.014 -13.949 2.104 1.00 89.81 93 LEU A O 1
ATOM 716 N N . LEU A 1 94 ? -20.406 -12.463 3.652 1.00 87.69 94 LEU A N 1
ATOM 717 C CA . LEU A 1 94 ? -20.985 -13.205 4.777 1.00 87.69 94 LEU A CA 1
ATOM 718 C C . LEU A 1 94 ? -22.507 -13.323 4.678 1.00 87.69 94 LEU A C 1
ATOM 720 O O . LEU A 1 94 ? -23.057 -14.371 5.010 1.00 87.69 94 LEU A O 1
ATOM 724 N N . ARG A 1 95 ? -23.185 -12.273 4.208 1.00 85.62 95 ARG A N 1
ATOM 725 C CA . ARG A 1 95 ? -24.628 -12.313 3.961 1.00 85.62 95 ARG A CA 1
ATOM 726 C C . ARG A 1 95 ? -24.968 -13.303 2.849 1.00 85.62 95 ARG A C 1
ATOM 728 O O . ARG A 1 95 ? -25.855 -14.128 3.030 1.00 85.62 95 ARG A O 1
ATOM 735 N N . GLU A 1 96 ? -24.227 -13.269 1.744 1.00 84.19 96 GLU A N 1
ATOM 736 C CA . GLU A 1 96 ? -24.386 -14.231 0.649 1.00 84.19 96 GLU A CA 1
ATOM 737 C C . GLU A 1 96 ? -24.144 -15.668 1.131 1.00 84.19 96 GLU A C 1
ATOM 739 O O . GLU A 1 96 ? -24.951 -16.554 0.863 1.00 84.19 96 GLU A O 1
ATOM 744 N N . PHE A 1 97 ? -23.097 -15.904 1.927 1.00 83.19 97 PHE A N 1
ATOM 745 C CA . PHE A 1 97 ? -22.831 -17.222 2.509 1.00 83.19 97 PHE A CA 1
ATOM 746 C C . PHE A 1 97 ? -23.919 -17.697 3.476 1.00 83.19 97 PHE A C 1
ATOM 748 O O . PHE A 1 97 ? -24.158 -18.899 3.550 1.00 83.19 97 PHE A O 1
ATOM 755 N N . ALA A 1 98 ? -24.586 -16.795 4.199 1.00 80.25 98 ALA A N 1
ATOM 756 C CA . ALA A 1 98 ? -25.701 -17.156 5.073 1.00 80.25 98 ALA A CA 1
ATOM 757 C C . ALA A 1 98 ? -26.951 -17.603 4.288 1.00 80.25 98 ALA A C 1
ATOM 759 O O . ALA A 1 98 ? -27.749 -18.393 4.792 1.00 80.25 98 ALA A O 1
ATOM 760 N N . GLU A 1 99 ? -27.129 -17.112 3.059 1.00 72.81 99 GLU A N 1
ATOM 761 C CA . GLU A 1 99 ? -28.244 -17.480 2.175 1.00 72.81 99 GLU A CA 1
ATOM 762 C C . GLU A 1 99 ? -27.960 -18.744 1.343 1.00 72.81 99 GLU A C 1
ATOM 764 O O . GLU A 1 99 ? -28.888 -19.445 0.905 1.00 72.81 99 GLU A O 1
ATOM 769 N N . VAL A 1 100 ? -26.675 -19.037 1.128 1.00 73.81 100 VAL A N 1
ATOM 770 C CA . VAL A 1 100 ? -26.170 -20.212 0.415 1.00 73.81 100 VAL A CA 1
ATOM 771 C C . VAL A 1 100 ? -26.310 -21.473 1.276 1.00 73.81 100 VAL A C 1
ATOM 773 O O . VAL A 1 100 ? -26.214 -21.454 2.500 1.00 73.81 100 VAL A O 1
ATOM 776 N N . SER A 1 101 ? -26.574 -22.601 0.610 1.00 61.59 101 SER A N 1
ATOM 777 C CA . SER A 1 101 ? -26.694 -23.910 1.255 1.00 61.59 101 SER A CA 1
ATOM 778 C C . SER A 1 101 ? -25.429 -24.235 2.068 1.00 61.59 101 SER A C 1
ATOM 780 O O . SER A 1 101 ? -24.333 -24.115 1.522 1.00 61.59 101 SER A O 1
ATOM 782 N N . PRO A 1 102 ? -25.539 -24.748 3.309 1.00 67.75 102 PRO A N 1
ATOM 783 C CA . PRO A 1 102 ? -24.394 -25.108 4.162 1.00 67.75 102 PRO A CA 1
ATOM 784 C C . PRO A 1 102 ? -23.598 -26.326 3.652 1.00 67.75 102 PRO A C 1
ATOM 786 O O . PRO A 1 102 ? -22.710 -26.835 4.334 1.00 67.75 102 PRO A O 1
ATOM 789 N N . VAL A 1 103 ? -23.945 -26.838 2.470 1.00 64.56 103 VAL A N 1
ATOM 790 C CA . VAL A 1 103 ? -23.428 -28.078 1.898 1.00 64.56 103 VAL A CA 1
ATOM 791 C C . VAL A 1 103 ? -22.405 -27.734 0.815 1.00 64.56 103 VAL A C 1
ATOM 793 O O . VAL A 1 103 ? -22.715 -26.922 -0.061 1.00 64.56 103 VAL A O 1
ATOM 796 N N . PRO A 1 104 ? -21.204 -28.342 0.829 1.00 69.75 104 PRO A N 1
ATOM 797 C CA . PRO A 1 104 ? -20.165 -28.022 -0.135 1.00 69.75 104 PRO A CA 1
ATOM 798 C C . PRO A 1 104 ? -20.622 -28.306 -1.582 1.00 69.75 104 PRO A C 1
ATOM 800 O O . PRO A 1 104 ? -21.497 -29.153 -1.804 1.00 69.75 104 PRO A O 1
ATOM 803 N N . PRO A 1 105 ? -19.993 -27.652 -2.580 1.00 68.38 105 PRO A N 1
ATOM 804 C CA . PRO A 1 105 ? -20.377 -27.698 -3.993 1.00 68.38 105 PRO A CA 1
ATOM 805 C C . PRO A 1 105 ? -20.677 -29.077 -4.616 1.00 68.38 105 PRO A C 1
ATOM 807 O O . PRO A 1 105 ? -21.518 -29.107 -5.511 1.00 68.38 105 PRO A O 1
ATOM 810 N N . PRO A 1 106 ? -20.100 -30.226 -4.190 1.00 69.81 106 PRO A N 1
ATOM 811 C CA . PRO A 1 106 ? -20.502 -31.512 -4.769 1.00 69.81 106 PRO A CA 1
ATOM 812 C C . PRO A 1 106 ? -21.891 -32.023 -4.330 1.00 69.81 106 PRO A C 1
ATOM 814 O O . PRO A 1 106 ? -22.489 -32.808 -5.057 1.00 69.81 106 PRO A O 1
ATOM 817 N N . LEU A 1 107 ? -22.437 -31.602 -3.181 1.00 61.56 107 LEU A N 1
ATOM 818 C CA . LEU A 1 107 ? -23.700 -32.133 -2.621 1.00 61.56 107 LEU A CA 1
ATOM 819 C C . LEU A 1 107 ? -24.823 -31.086 -2.534 1.00 61.56 107 LEU A C 1
ATOM 821 O O . LEU A 1 107 ? -25.893 -31.345 -1.983 1.00 61.56 107 LEU A O 1
ATOM 825 N N . SER A 1 108 ? -24.601 -29.897 -3.083 1.00 67.00 108 SER A N 1
ATOM 826 C CA . SER A 1 108 ? -25.553 -28.790 -3.014 1.00 67.00 108 SER A CA 1
ATOM 827 C C . SER A 1 108 ? -26.718 -28.923 -4.012 1.00 67.00 108 SER A C 1
ATOM 829 O O . SER A 1 108 ? -27.801 -28.396 -3.759 1.00 67.00 108 SER A O 1
ATOM 831 N N . PHE A 1 109 ? -26.550 -29.685 -5.100 1.00 69.56 109 PHE A N 1
ATOM 832 C CA . PHE A 1 109 ? -27.572 -29.915 -6.133 1.00 69.56 109 PHE A CA 1
ATOM 833 C C . PHE A 1 109 ? -28.934 -30.405 -5.601 1.00 69.56 109 PHE A C 1
ATOM 835 O O . PHE A 1 109 ? -29.942 -29.769 -5.919 1.00 69.56 109 PHE A O 1
ATOM 842 N N . PRO A 1 110 ? -29.024 -31.471 -4.774 1.00 74.69 110 PRO A N 1
ATOM 843 C CA . PRO A 1 110 ? -30.309 -31.927 -4.241 1.00 74.69 110 PRO A CA 1
ATOM 844 C C . PRO A 1 110 ? -30.948 -30.915 -3.281 1.00 74.69 110 PRO A C 1
ATOM 846 O O . PRO A 1 110 ? -32.169 -30.777 -3.269 1.00 74.69 110 PRO A O 1
ATOM 849 N N . HIS A 1 111 ? -30.147 -30.161 -2.519 1.00 74.12 111 HIS A N 1
ATOM 850 C CA . HIS A 1 111 ? -30.658 -29.119 -1.624 1.00 74.12 111 HIS A CA 1
ATOM 851 C C . HIS A 1 111 ? -31.286 -27.960 -2.409 1.00 74.12 111 HIS A C 1
ATOM 853 O O . HIS A 1 111 ? -32.393 -27.518 -2.094 1.00 74.12 111 HIS A O 1
ATOM 859 N N . TYR A 1 112 ? -30.623 -27.502 -3.475 1.00 73.31 112 TYR A N 1
ATOM 860 C CA . TYR A 1 112 ? -31.178 -26.473 -4.351 1.00 73.31 112 TYR A CA 1
ATOM 861 C C . TYR A 1 112 ? -32.411 -26.966 -5.111 1.00 73.31 112 TYR A C 1
ATOM 863 O O . TYR A 1 112 ? -33.389 -26.228 -5.194 1.00 73.31 112 TYR A O 1
ATOM 871 N N . ALA A 1 113 ? -32.417 -28.216 -5.587 1.00 75.38 113 ALA A N 1
ATOM 872 C CA . ALA A 1 113 ? -33.579 -28.818 -6.242 1.00 75.38 113 ALA A CA 1
ATOM 873 C C . ALA A 1 113 ? -34.794 -28.917 -5.299 1.00 75.38 113 ALA A C 1
ATOM 875 O O . ALA A 1 113 ? -35.909 -28.580 -5.699 1.00 75.38 113 ALA A O 1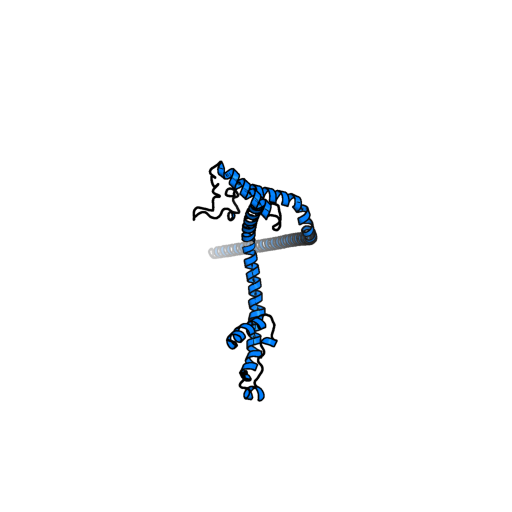
ATOM 876 N N . TRP A 1 114 ? -34.584 -29.299 -4.033 1.00 77.00 114 TRP A N 1
ATOM 877 C CA . TRP A 1 114 ? -35.636 -29.342 -3.011 1.00 77.00 114 TRP A CA 1
ATOM 878 C C . TRP A 1 114 ? -36.183 -27.949 -2.676 1.00 77.00 114 TRP A C 1
ATOM 880 O O . TRP A 1 114 ? -37.399 -27.760 -2.616 1.00 77.00 114 TRP A O 1
ATOM 890 N N . LYS A 1 115 ? -35.300 -26.951 -2.520 1.00 76.06 115 LYS A N 1
ATOM 891 C CA . LYS A 1 115 ? -35.682 -25.550 -2.271 1.00 76.06 115 LYS A CA 1
ATOM 892 C C . LYS A 1 115 ? -36.461 -24.967 -3.456 1.00 76.06 115 LYS A C 1
ATOM 894 O O . LYS A 1 115 ? -37.434 -24.249 -3.238 1.00 76.06 115 LYS A O 1
ATOM 899 N N . LEU A 1 116 ? -36.087 -25.311 -4.694 1.00 77.56 116 LEU A N 1
ATOM 900 C CA . LEU A 1 116 ? -36.812 -24.919 -5.907 1.00 77.56 116 LEU A CA 1
ATOM 901 C C . LEU A 1 116 ? -38.199 -25.568 -5.963 1.00 77.56 116 LEU A C 1
ATOM 903 O O . LEU A 1 116 ? -39.178 -24.873 -6.220 1.00 77.56 116 LEU A O 1
ATOM 907 N N . LEU A 1 117 ? -38.298 -26.868 -5.653 1.00 77.94 117 LEU A N 1
ATOM 908 C CA . LEU A 1 117 ? -39.580 -27.567 -5.557 1.00 77.94 117 LEU A CA 1
ATOM 909 C C . LEU A 1 117 ? -40.478 -26.896 -4.513 1.00 77.94 117 LEU A C 1
ATOM 911 O O . LEU A 1 117 ? -41.592 -26.496 -4.836 1.00 77.94 117 LEU A O 1
ATOM 915 N N . GLN A 1 118 ? -39.990 -26.708 -3.284 1.00 78.94 118 GLN A N 1
ATOM 916 C CA . GLN A 1 118 ? -40.741 -26.043 -2.214 1.00 78.94 118 GLN A CA 1
ATOM 917 C C . GLN A 1 118 ? -41.170 -24.624 -2.601 1.00 78.94 118 GLN A C 1
ATOM 919 O O . GLN A 1 118 ? -42.305 -24.239 -2.327 1.00 78.94 118 GLN A O 1
ATOM 924 N N . ARG A 1 119 ? -40.305 -23.861 -3.283 1.00 73.62 119 ARG A N 1
ATOM 925 C CA . ARG A 1 119 ? -40.635 -22.528 -3.804 1.00 73.62 119 ARG A CA 1
ATOM 926 C C . ARG A 1 119 ? -41.738 -22.606 -4.861 1.00 73.62 119 ARG A C 1
ATOM 928 O O . ARG A 1 119 ? -42.682 -21.837 -4.775 1.00 73.62 119 ARG A O 1
ATOM 935 N N . CYS A 1 120 ? -41.687 -23.552 -5.799 1.00 70.88 120 CYS A N 1
ATOM 936 C CA . CYS A 1 120 ? -42.743 -23.763 -6.795 1.00 70.88 120 CYS A CA 1
ATOM 937 C C . CYS A 1 120 ? -44.079 -24.197 -6.169 1.00 70.88 120 CYS A C 1
ATOM 939 O O . CYS A 1 120 ? -45.132 -23.734 -6.605 1.00 70.88 120 CYS A O 1
ATOM 941 N N . TYR A 1 121 ? -44.052 -25.032 -5.125 1.00 72.19 121 TYR A N 1
ATOM 942 C CA . TYR A 1 121 ? -45.253 -25.412 -4.374 1.00 72.19 121 TYR A CA 1
ATOM 943 C C . TYR A 1 121 ? -45.826 -24.239 -3.557 1.00 72.19 121 TYR A C 1
ATOM 945 O O . TYR A 1 121 ? -47.043 -24.089 -3.493 1.00 72.19 121 TYR A O 1
ATOM 953 N N . ALA A 1 122 ? -44.978 -23.370 -2.994 1.00 65.62 122 ALA A N 1
ATOM 954 C CA . ALA A 1 122 ? -45.393 -22.194 -2.220 1.00 65.62 122 ALA A CA 1
ATOM 955 C C . ALA A 1 122 ? -45.831 -20.995 -3.091 1.00 65.62 122 ALA A C 1
ATOM 957 O O . ALA A 1 122 ? -46.787 -20.303 -2.746 1.00 65.62 122 ALA A O 1
ATOM 958 N N . CYS A 1 123 ? -45.207 -20.773 -4.254 1.00 59.59 123 CYS A N 1
ATOM 959 C CA . CYS A 1 123 ? -45.593 -19.732 -5.220 1.00 59.59 123 CYS A CA 1
ATOM 960 C C . CYS A 1 123 ? -46.973 -19.975 -5.848 1.00 59.59 123 CYS A C 1
ATOM 962 O O . CYS A 1 123 ? -47.534 -19.076 -6.468 1.00 59.59 123 CYS A O 1
ATOM 964 N N . ARG A 1 124 ? -47.549 -21.168 -5.664 1.00 58.25 124 ARG A N 1
ATOM 965 C CA . ARG A 1 124 ? -48.940 -21.450 -6.025 1.00 58.25 124 ARG A CA 1
ATOM 966 C C . ARG A 1 124 ? -49.951 -20.774 -5.086 1.00 58.25 124 ARG A C 1
ATOM 968 O O . ARG A 1 124 ? -51.125 -20.720 -5.436 1.00 58.25 124 ARG A O 1
ATOM 975 N N . CYS A 1 125 ? -49.508 -20.244 -3.940 1.00 56.59 125 CYS A N 1
ATOM 976 C CA . CYS A 1 125 ? -50.382 -19.700 -2.898 1.00 56.59 125 CYS A CA 1
ATOM 977 C C . CYS A 1 125 ? -50.115 -18.232 -2.509 1.00 56.59 125 CYS A C 1
ATOM 979 O O . CYS A 1 125 ? -50.862 -17.711 -1.685 1.00 56.59 125 CYS A O 1
ATOM 981 N N . GLN A 1 126 ? -49.123 -17.528 -3.077 1.00 60.47 126 GLN A N 1
ATOM 982 C CA . GLN A 1 126 ? -48.953 -16.093 -2.792 1.00 60.47 126 GLN A CA 1
ATOM 983 C C . GLN A 1 126 ? -48.190 -15.338 -3.898 1.00 60.47 126 GLN A C 1
ATOM 985 O O . GLN A 1 126 ? -47.182 -15.854 -4.386 1.00 60.47 126 GLN A O 1
ATOM 990 N N . PRO A 1 127 ? -48.602 -14.110 -4.280 1.00 50.53 127 PRO A N 1
ATOM 991 C CA . PRO A 1 127 ? -47.791 -13.262 -5.143 1.00 50.53 127 PRO A CA 1
ATOM 992 C C . PRO A 1 127 ? -46.568 -12.787 -4.351 1.00 50.53 127 PRO A C 1
ATOM 994 O O . PRO A 1 127 ? -46.703 -12.203 -3.276 1.00 50.53 127 PRO A O 1
ATOM 997 N N . CYS A 1 128 ? -45.366 -13.056 -4.862 1.00 48.28 128 CYS A N 1
ATOM 998 C CA . CYS A 1 128 ? -44.132 -12.584 -4.248 1.00 48.28 128 CYS A CA 1
ATOM 999 C C . CYS A 1 128 ? -44.038 -11.059 -4.385 1.00 48.28 128 CYS A C 1
ATOM 1001 O O . CYS A 1 128 ? -43.785 -10.551 -5.476 1.00 48.28 128 CYS A O 1
ATOM 1003 N N . SER A 1 129 ? -44.175 -10.332 -3.276 1.00 43.97 129 SER A N 1
ATOM 1004 C CA . SER A 1 129 ? -43.572 -9.009 -3.164 1.00 43.97 129 SER A CA 1
ATOM 1005 C C . SER A 1 129 ? -42.061 -9.210 -3.208 1.00 43.97 129 SER A C 1
ATOM 1007 O O . SER A 1 129 ? -41.473 -9.765 -2.279 1.00 43.97 129 SER A O 1
ATOM 1009 N N . ALA A 1 130 ? -41.437 -8.831 -4.318 1.00 42.84 130 ALA A N 1
ATOM 1010 C CA . ALA A 1 130 ? -39.998 -8.671 -4.361 1.00 42.84 130 ALA A CA 1
ATOM 1011 C C . ALA A 1 130 ? -39.641 -7.597 -3.326 1.00 42.84 130 ALA A C 1
ATOM 1013 O O . ALA A 1 130 ? -39.954 -6.423 -3.519 1.00 42.84 130 ALA A O 1
ATOM 1014 N N . GLU A 1 131 ? -39.043 -8.001 -2.206 1.00 43.03 131 GLU A N 1
ATOM 1015 C CA . GLU A 1 131 ? -38.319 -7.064 -1.357 1.00 43.03 131 GLU A CA 1
ATOM 1016 C C . GLU A 1 131 ? -37.178 -6.514 -2.206 1.00 43.03 131 GLU A C 1
ATOM 1018 O O . GLU A 1 131 ? -36.172 -7.172 -2.476 1.00 43.03 131 GLU A O 1
ATOM 1023 N N . TYR A 1 132 ? -37.421 -5.314 -2.719 1.00 44.09 132 TYR A N 1
ATOM 1024 C CA . TYR A 1 132 ? -36.453 -4.498 -3.411 1.00 44.09 132 TYR A CA 1
ATOM 1025 C C . TYR A 1 132 ? -35.345 -4.183 -2.407 1.00 44.09 132 TYR A C 1
ATOM 1027 O O . TYR A 1 132 ? -35.501 -3.329 -1.534 1.00 44.09 132 TYR A O 1
ATOM 1035 N N . PHE A 1 133 ? -34.226 -4.902 -2.504 1.00 44.25 133 PHE A N 1
ATOM 1036 C CA . PHE A 1 133 ? -32.971 -4.399 -1.970 1.00 44.25 133 PHE A CA 1
ATOM 1037 C C . PHE A 1 133 ? -32.755 -3.028 -2.611 1.00 44.25 133 PHE A C 1
ATOM 1039 O O . PHE A 1 133 ? -32.733 -2.965 -3.843 1.00 44.25 133 PHE A O 1
ATOM 1046 N N . PRO A 1 134 ? -32.603 -1.939 -1.837 1.00 42.34 134 PRO A N 1
ATOM 1047 C CA . PRO A 1 134 ? -32.221 -0.669 -2.417 1.00 42.34 134 PRO A CA 1
ATOM 1048 C C . PRO A 1 134 ? -30.803 -0.846 -2.960 1.00 42.34 134 PRO A C 1
ATOM 1050 O O . PRO A 1 134 ? -29.808 -0.776 -2.237 1.00 42.34 134 PRO A O 1
ATOM 1053 N N . VAL A 1 135 ? -30.726 -1.156 -4.253 1.00 45.78 135 VAL A N 1
ATOM 1054 C CA . VAL A 1 135 ? -29.558 -0.874 -5.068 1.00 45.78 135 VAL A CA 1
ATOM 1055 C C . VAL A 1 135 ? -29.392 0.636 -4.958 1.00 45.78 135 VAL A C 1
ATOM 1057 O O . VAL A 1 135 ? -30.322 1.380 -5.259 1.00 45.78 135 VAL A O 1
ATOM 1060 N N . ALA A 1 136 ? -28.251 1.053 -4.411 1.00 45.78 136 ALA A N 1
ATOM 1061 C CA . ALA A 1 136 ? -27.760 2.428 -4.440 1.00 45.78 136 ALA A CA 1
ATOM 1062 C C . ALA A 1 136 ? -28.190 3.104 -5.753 1.00 45.78 136 ALA A C 1
ATOM 1064 O O . ALA A 1 136 ? -27.962 2.532 -6.812 1.00 45.78 136 ALA A O 1
ATOM 1065 N N . GLY A 1 137 ? -28.850 4.249 -5.794 1.00 43.81 137 GLY A N 1
ATOM 1066 C CA . GLY A 1 137 ? -28.879 5.417 -4.925 1.00 43.81 137 GLY A CA 1
ATOM 1067 C C . GLY A 1 137 ? -29.074 6.597 -5.885 1.00 43.81 137 GLY A C 1
ATOM 1068 O O . GLY A 1 137 ? -28.691 6.488 -7.051 1.00 43.81 137 GLY A O 1
ATOM 1069 N N . ASP A 1 138 ? -29.691 7.684 -5.428 1.00 45.59 138 ASP A N 1
ATOM 1070 C CA . ASP A 1 138 ? -29.604 8.978 -6.111 1.00 45.59 138 ASP A CA 1
ATOM 1071 C C . ASP A 1 138 ? -28.141 9.259 -6.494 1.00 45.59 138 ASP A C 1
ATOM 1073 O O . ASP A 1 138 ? -27.239 9.080 -5.669 1.00 45.59 138 ASP A O 1
ATOM 1077 N N . GLU A 1 139 ? -27.914 9.679 -7.740 1.00 51.25 139 GLU A N 1
ATOM 1078 C CA . GLU A 1 139 ? -26.595 9.846 -8.375 1.00 51.25 139 GLU A CA 1
ATOM 1079 C C . GLU A 1 139 ? -25.651 10.846 -7.668 1.00 51.25 139 GLU A C 1
ATOM 1081 O O . GLU A 1 139 ? -24.467 10.887 -7.995 1.00 51.25 139 GLU A O 1
ATOM 1086 N N . ASP A 1 140 ? -26.119 11.579 -6.650 1.00 55.72 140 ASP A N 1
ATOM 1087 C CA . ASP A 1 140 ? -25.376 12.667 -5.996 1.00 55.72 140 ASP A CA 1
ATOM 1088 C C . ASP A 1 140 ? -24.912 12.376 -4.551 1.00 55.72 140 ASP A C 1
ATOM 1090 O O . ASP A 1 140 ? -24.231 13.200 -3.939 1.00 55.72 140 ASP A O 1
ATOM 1094 N N . SER A 1 141 ? -25.259 11.223 -3.965 1.00 63.31 141 SER A N 1
ATOM 1095 C CA . SER A 1 141 ? -24.881 10.908 -2.574 1.00 63.31 141 SER A CA 1
ATOM 1096 C C . SER A 1 141 ? -23.570 10.126 -2.506 1.00 63.31 141 SER A C 1
ATOM 1098 O O . SER A 1 141 ? -23.474 9.021 -3.048 1.00 63.31 141 SER A O 1
ATOM 1100 N N . GLU A 1 142 ? -22.568 10.656 -1.795 1.00 63.69 142 GLU A N 1
ATOM 1101 C CA . GLU A 1 142 ? -21.335 9.912 -1.532 1.00 63.69 142 GLU A CA 1
ATOM 1102 C C . GLU A 1 142 ? -21.650 8.539 -0.912 1.00 63.69 142 GLU A C 1
ATOM 1104 O O . GLU A 1 142 ? -22.565 8.399 -0.089 1.00 63.69 142 GLU A O 1
ATOM 1109 N N . PRO A 1 143 ? -20.919 7.482 -1.292 1.00 72.25 143 PRO A N 1
ATOM 1110 C CA . PRO A 1 143 ? -21.268 6.157 -0.830 1.00 72.25 143 PRO A CA 1
ATOM 1111 C C . PRO A 1 143 ? -21.038 6.015 0.677 1.00 72.25 143 PRO A C 1
ATOM 1113 O O . PRO A 1 143 ? -19.937 6.263 1.165 1.00 72.25 143 PRO A O 1
ATOM 1116 N N . TRP A 1 144 ? -22.046 5.525 1.405 1.00 76.06 144 TRP A N 1
ATOM 1117 C CA . TRP A 1 144 ? -22.086 5.483 2.878 1.00 76.06 144 TRP A CA 1
ATOM 1118 C C . TRP A 1 144 ? -20.848 4.878 3.569 1.00 76.06 144 TRP A C 1
ATOM 1120 O O . TRP A 1 144 ? -20.575 5.195 4.720 1.00 76.06 144 TRP A O 1
ATOM 1130 N N . TRP A 1 145 ? -20.079 4.017 2.893 1.00 74.50 145 TRP A N 1
ATOM 1131 C CA . TRP A 1 145 ? -18.863 3.385 3.427 1.00 74.50 145 TRP A CA 1
ATOM 1132 C C . TRP A 1 145 ? -17.606 4.270 3.364 1.00 74.50 145 TRP A C 1
ATOM 1134 O O . TRP A 1 145 ? -16.555 3.857 3.856 1.00 74.50 145 TRP A O 1
ATOM 1144 N N . GLN A 1 146 ? -17.677 5.444 2.729 1.00 72.44 146 GLN A N 1
ATOM 1145 C CA . GLN A 1 146 ? -16.572 6.408 2.658 1.00 72.44 146 GLN A CA 1
ATOM 1146 C C . GLN A 1 146 ? -16.546 7.351 3.867 1.00 72.44 146 GLN A C 1
ATOM 1148 O O . GLN A 1 146 ? -15.475 7.797 4.280 1.00 72.44 146 GLN A O 1
ATOM 1153 N N . HIS A 1 147 ? -17.699 7.595 4.495 1.00 68.69 147 HIS A N 1
ATOM 1154 C CA . HIS A 1 147 ? -17.787 8.397 5.710 1.00 68.69 147 HIS A CA 1
ATOM 1155 C C . HIS A 1 147 ? -17.228 7.603 6.897 1.00 68.69 147 HIS A C 1
ATOM 1157 O O . HIS A 1 147 ? -17.866 6.686 7.417 1.00 68.69 147 HIS A O 1
ATOM 1163 N N . LYS A 1 148 ? -15.994 7.923 7.299 1.00 65.00 148 LYS A N 1
ATOM 1164 C CA . LYS A 1 148 ? -15.313 7.288 8.441 1.00 65.00 148 LYS A CA 1
ATOM 1165 C C . LYS A 1 148 ? -15.652 7.956 9.776 1.00 65.00 148 LYS A C 1
ATOM 1167 O O . LYS A 1 148 ? -15.505 7.324 10.818 1.00 65.00 148 LYS A O 1
ATOM 1172 N N . GLU A 1 149 ? -16.076 9.219 9.737 1.00 68.00 149 GLU A N 1
ATOM 1173 C CA . GLU A 1 149 ? -16.289 10.037 10.937 1.00 68.00 149 GLU A CA 1
ATOM 1174 C C . GLU A 1 149 ? -17.704 9.925 11.503 1.00 68.00 149 GLU A C 1
ATOM 1176 O O . GLU A 1 149 ? -17.870 9.967 12.720 1.00 68.00 149 GLU A O 1
ATOM 1181 N N . ASP A 1 150 ? -18.709 9.713 10.648 1.00 71.25 150 ASP A N 1
ATOM 1182 C CA . ASP A 1 150 ? -20.093 9.582 11.086 1.00 71.25 150 ASP A CA 1
ATOM 1183 C C . ASP A 1 150 ? -20.647 8.176 10.816 1.00 71.25 150 ASP A C 1
ATOM 1185 O O . ASP A 1 150 ? -20.793 7.726 9.678 1.00 71.25 150 ASP A O 1
ATOM 1189 N N . PHE A 1 151 ? -20.980 7.474 11.899 1.00 68.50 151 PHE A N 1
ATOM 1190 C CA . PHE A 1 151 ? -21.617 6.159 11.862 1.00 68.50 151 PHE A CA 1
ATOM 1191 C C . PHE A 1 151 ? -23.121 6.253 11.563 1.00 68.50 151 PHE A C 1
ATOM 1193 O O . PHE A 1 151 ? -23.773 5.219 11.403 1.00 68.50 151 PHE A O 1
ATOM 1200 N N . SER A 1 152 ? -23.717 7.450 11.526 1.00 74.06 152 SER A N 1
ATOM 1201 C CA . SER A 1 152 ? -25.164 7.639 11.373 1.00 74.06 152 SER A CA 1
ATOM 1202 C C . SER A 1 152 ? -25.712 6.981 10.096 1.00 74.06 152 SER A C 1
ATOM 1204 O O . SER A 1 152 ? -26.673 6.210 10.194 1.00 74.06 152 SER A O 1
ATOM 1206 N N . GLY A 1 153 ? -25.031 7.147 8.956 1.00 77.06 153 GLY A N 1
ATOM 1207 C CA . GLY A 1 153 ? -25.457 6.692 7.623 1.00 77.06 153 GLY A CA 1
ATOM 1208 C C . GLY A 1 153 ? -25.304 5.195 7.315 1.00 77.06 153 GLY A C 1
ATOM 1209 O O . GLY A 1 153 ? -25.637 4.758 6.216 1.00 77.06 153 GLY A O 1
ATOM 1210 N N . TYR A 1 154 ? -24.801 4.383 8.250 1.00 82.38 154 TYR A N 1
ATOM 1211 C CA . TYR A 1 154 ? -24.523 2.967 7.981 1.00 82.38 154 TYR A CA 1
ATOM 1212 C C . TYR A 1 154 ? -25.803 2.111 8.092 1.00 82.38 154 TYR A C 1
ATOM 1214 O O . TYR A 1 154 ? -26.622 2.342 8.992 1.00 82.38 154 TYR A O 1
ATOM 1222 N N . PRO A 1 155 ? -25.973 1.062 7.261 1.00 86.25 155 PRO A N 1
ATOM 1223 C CA . PRO A 1 155 ? -27.058 0.096 7.431 1.00 86.25 155 PRO A CA 1
ATOM 1224 C C . PRO A 1 155 ? -27.046 -0.543 8.829 1.00 86.25 155 PRO A C 1
ATOM 1226 O O . PRO A 1 155 ? -25.983 -0.856 9.370 1.00 86.25 155 PRO A O 1
ATOM 1229 N N . LYS A 1 156 ? -28.226 -0.774 9.422 1.00 86.62 156 LYS A N 1
ATOM 1230 C CA . LYS A 1 156 ? -28.355 -1.313 10.794 1.00 86.62 156 LYS A CA 1
ATOM 1231 C C . LYS A 1 156 ? -27.664 -2.671 10.964 1.00 86.62 156 LYS A C 1
ATOM 1233 O O . LYS A 1 156 ? -27.005 -2.895 11.979 1.00 86.62 156 LYS A O 1
ATOM 1238 N N . ASP A 1 157 ? -27.772 -3.541 9.966 1.00 85.44 157 ASP A N 1
ATOM 1239 C CA . ASP A 1 157 ? -27.162 -4.876 9.992 1.00 85.44 157 ASP A CA 1
ATOM 1240 C C . ASP A 1 157 ? -25.635 -4.799 9.943 1.00 85.44 157 ASP A C 1
ATOM 1242 O O . ASP A 1 157 ? -24.939 -5.510 10.669 1.00 85.44 157 ASP A O 1
ATOM 1246 N N . PHE A 1 158 ? -25.107 -3.853 9.164 1.00 86.62 158 PHE A N 1
ATOM 1247 C CA . PHE A 1 158 ? -23.674 -3.599 9.098 1.00 86.62 158 PHE A CA 1
ATOM 1248 C C . PHE A 1 158 ? -23.140 -3.004 10.410 1.00 86.62 158 PHE A C 1
ATOM 1250 O O . PHE A 1 158 ? -22.075 -3.404 10.874 1.00 86.62 158 PHE A O 1
ATOM 1257 N N . LYS A 1 159 ? -23.901 -2.126 11.084 1.00 88.31 159 LYS A N 1
ATOM 1258 C CA . LYS A 1 159 ? -23.547 -1.638 12.434 1.00 88.31 159 LYS A CA 1
ATOM 1259 C C . LYS A 1 159 ? -23.418 -2.784 13.435 1.00 88.31 159 LYS A C 1
ATOM 1261 O O . LYS A 1 159 ? -22.439 -2.836 14.173 1.00 88.31 159 LYS A O 1
ATOM 1266 N N . ARG A 1 160 ? -24.375 -3.720 13.444 1.00 89.69 160 ARG A N 1
ATOM 1267 C CA . ARG A 1 160 ? -24.318 -4.911 14.313 1.00 89.69 160 ARG A CA 1
ATOM 1268 C C . ARG A 1 160 ? -23.081 -5.755 14.030 1.00 89.69 160 ARG A C 1
ATOM 1270 O O . ARG A 1 160 ? -22.410 -6.175 14.966 1.00 89.69 160 ARG A O 1
ATOM 1277 N N . PHE A 1 161 ? -22.757 -5.952 12.755 1.00 89.25 161 PHE A N 1
ATOM 1278 C CA . PHE A 1 161 ? -21.547 -6.658 12.345 1.00 89.25 161 PHE A CA 1
ATOM 1279 C C . PHE A 1 161 ? -20.268 -5.978 12.854 1.00 89.25 161 PHE A C 1
ATOM 1281 O O . PHE A 1 161 ? -19.396 -6.652 13.398 1.00 89.25 161 PHE A O 1
ATOM 1288 N N . LEU A 1 162 ? -20.167 -4.651 12.743 1.00 88.31 162 LEU A N 1
ATOM 1289 C CA . LEU A 1 162 ? -19.014 -3.901 13.250 1.00 88.31 162 LEU A CA 1
ATOM 1290 C C . LEU A 1 162 ? -18.884 -3.985 14.777 1.00 88.31 162 LEU A C 1
ATOM 1292 O O . LEU A 1 162 ? -17.773 -4.152 15.276 1.00 88.31 162 LEU A O 1
ATOM 1296 N N . ILE A 1 163 ? -19.998 -3.906 15.512 1.00 90.19 163 ILE A N 1
ATOM 1297 C CA . ILE A 1 163 ? -20.010 -4.076 16.975 1.00 90.19 163 ILE A CA 1
ATOM 1298 C C . ILE A 1 163 ? -19.503 -5.473 17.342 1.00 90.19 163 ILE A C 1
ATOM 1300 O O . ILE A 1 163 ? -18.579 -5.593 18.142 1.00 90.19 163 ILE A O 1
ATOM 1304 N N . TYR A 1 164 ? -20.031 -6.511 16.690 1.00 90.81 164 TYR A N 1
ATOM 1305 C CA . TYR A 1 164 ? -19.587 -7.887 16.905 1.00 90.81 164 TYR A CA 1
ATOM 1306 C C . TYR A 1 164 ? -18.088 -8.060 16.624 1.00 90.81 164 TYR A C 1
ATOM 1308 O O . TYR A 1 164 ? -17.361 -8.642 17.427 1.00 90.81 164 TYR A O 1
ATOM 1316 N N . GLN A 1 165 ? -17.587 -7.517 15.509 1.00 89.62 165 GLN A N 1
ATOM 1317 C CA . GLN A 1 165 ? -16.156 -7.558 15.205 1.00 89.62 165 GLN A CA 1
ATOM 1318 C C . GLN A 1 165 ? -15.315 -6.844 16.268 1.00 89.62 165 GLN A C 1
ATOM 1320 O O . GLN A 1 165 ? -14.256 -7.345 16.644 1.00 89.62 165 GLN A O 1
ATOM 1325 N N . ALA A 1 166 ? -15.770 -5.689 16.759 1.00 90.19 166 ALA A N 1
ATOM 1326 C CA . ALA A 1 166 ? -15.078 -4.941 17.800 1.00 90.19 166 ALA A CA 1
ATOM 1327 C C . ALA A 1 166 ? -15.028 -5.714 19.127 1.00 90.19 166 ALA A C 1
ATOM 1329 O O . ALA A 1 166 ? -13.983 -5.722 19.779 1.00 90.19 166 ALA A O 1
ATOM 1330 N N . GLU A 1 167 ? -16.112 -6.398 19.500 1.00 92.75 167 GLU A N 1
ATOM 1331 C CA . GLU A 1 167 ? -16.166 -7.277 20.674 1.00 92.75 167 GLU A CA 1
ATOM 1332 C C . GLU A 1 167 ? -15.180 -8.442 20.541 1.00 92.75 167 GLU A C 1
ATOM 1334 O O . GLU A 1 167 ? -14.313 -8.612 21.397 1.00 92.75 167 GLU A O 1
ATOM 1339 N N . GLN A 1 168 ? -15.213 -9.169 19.419 1.00 89.75 168 GLN A N 1
ATOM 1340 C CA . GLN A 1 168 ? -14.291 -10.282 19.168 1.00 89.75 168 GLN A CA 1
ATOM 1341 C C . GLN A 1 168 ? -12.826 -9.839 19.178 1.00 89.75 168 GLN A C 1
ATOM 1343 O O . GLN A 1 168 ? -11.970 -10.507 19.767 1.00 89.75 168 GLN A O 1
ATOM 1348 N N . LEU A 1 169 ? -12.528 -8.692 18.559 1.00 87.81 169 LEU A N 1
ATOM 1349 C CA . LEU A 1 169 ? -11.194 -8.103 18.595 1.00 87.81 169 LEU A CA 1
ATOM 1350 C C . LEU A 1 169 ? -10.789 -7.725 20.014 1.00 87.81 169 LEU A C 1
ATOM 1352 O O . LEU A 1 169 ? -9.630 -7.918 20.360 1.00 87.81 169 LEU A O 1
ATOM 1356 N N . ARG A 1 170 ? -11.699 -7.198 20.839 1.00 90.00 170 ARG A N 1
ATOM 1357 C CA . ARG A 1 170 ? -11.401 -6.848 22.232 1.00 90.00 170 ARG A CA 1
ATOM 1358 C C . ARG A 1 170 ? -11.045 -8.082 23.055 1.00 90.00 170 ARG A C 1
ATOM 1360 O O . ARG A 1 170 ? -10.081 -8.029 23.814 1.00 90.00 170 ARG A O 1
ATOM 1367 N N . ASP A 1 171 ? -11.754 -9.181 22.840 1.00 92.31 171 ASP A N 1
ATOM 1368 C CA . ASP A 1 171 ? -11.524 -10.437 23.553 1.00 92.31 171 ASP A CA 1
ATOM 1369 C C . ASP A 1 171 ? -10.212 -11.113 23.127 1.00 92.31 171 ASP A C 1
ATOM 1371 O O . ASP A 1 171 ? -9.486 -11.668 23.953 1.00 92.31 171 ASP A O 1
ATOM 1375 N N . HIS A 1 172 ? -9.856 -11.026 21.841 1.00 87.06 172 HIS A N 1
ATOM 1376 C CA . HIS A 1 172 ? -8.642 -11.646 21.294 1.00 87.06 172 HIS A CA 1
ATOM 1377 C C . HIS A 1 172 ? -7.420 -10.715 21.291 1.00 87.06 172 HIS A C 1
ATOM 1379 O O . HIS A 1 172 ? -6.293 -11.178 21.089 1.00 87.06 172 HIS A O 1
ATOM 1385 N N . ARG A 1 173 ? -7.607 -9.416 21.560 1.00 86.06 173 ARG A N 1
ATOM 1386 C CA . ARG A 1 173 ? -6.543 -8.401 21.621 1.00 86.06 173 ARG A CA 1
ATOM 1387 C C . ARG A 1 173 ? -5.363 -8.817 22.508 1.00 86.06 173 ARG A C 1
ATOM 1389 O O . ARG A 1 173 ? -4.246 -8.675 22.020 1.00 86.06 173 ARG A O 1
ATOM 1396 N N . PRO A 1 174 ? -5.539 -9.380 23.721 1.00 81.12 174 PRO A N 1
ATOM 1397 C CA . PRO A 1 174 ? -4.405 -9.765 24.566 1.00 81.12 174 PRO A CA 1
ATOM 1398 C C . PRO A 1 174 ? -3.492 -10.805 23.901 1.00 81.12 174 PRO A C 1
ATOM 1400 O O . PRO A 1 174 ? -2.272 -10.737 24.011 1.00 81.12 174 PRO A O 1
ATOM 1403 N N . ARG A 1 175 ? -4.071 -11.750 23.147 1.00 81.62 175 ARG A N 1
ATOM 1404 C CA . ARG A 1 175 ? -3.310 -12.778 22.418 1.00 81.62 175 ARG A CA 1
ATOM 1405 C C . ARG A 1 175 ? -2.567 -12.212 21.211 1.00 81.62 175 ARG A C 1
ATOM 1407 O O . ARG A 1 175 ? -1.468 -12.665 20.916 1.00 81.62 175 ARG A O 1
ATOM 1414 N N . LEU A 1 176 ? -3.156 -11.233 20.527 1.00 75.44 176 LEU A N 1
ATOM 1415 C CA . LEU A 1 176 ? -2.547 -10.560 19.374 1.00 75.44 176 LEU A CA 1
ATOM 1416 C C . LEU A 1 176 ? -1.480 -9.536 19.786 1.00 75.44 176 LEU A C 1
ATOM 1418 O O . LEU A 1 176 ? -0.539 -9.297 19.035 1.00 75.44 176 LEU A O 1
ATOM 1422 N N . GLN A 1 177 ? -1.615 -8.942 20.973 1.00 69.56 177 GLN A N 1
ATOM 1423 C CA . GLN A 1 177 ? -0.636 -8.012 21.539 1.00 69.56 177 GLN A CA 1
ATOM 1424 C C . GLN A 1 177 ? 0.612 -8.727 22.048 1.00 69.56 177 GLN A C 1
ATOM 1426 O O . GLN A 1 177 ? 1.706 -8.189 21.912 1.00 69.56 177 GLN A O 1
ATOM 1431 N N . TRP A 1 178 ? 0.474 -9.960 22.540 1.00 66.75 178 TRP A N 1
ATOM 1432 C CA . TRP A 1 178 ? 1.567 -10.705 23.162 1.00 66.75 178 TRP A CA 1
ATOM 1433 C C . TRP A 1 178 ? 2.849 -10.825 22.300 1.00 66.75 178 TRP A C 1
ATOM 1435 O O . TRP A 1 178 ? 3.932 -10.549 22.820 1.00 66.75 178 TRP A O 1
ATOM 1445 N N . PRO A 1 179 ? 2.797 -11.139 20.984 1.00 65.81 179 PRO A N 1
ATOM 1446 C CA . PRO A 1 179 ? 3.993 -11.146 20.133 1.00 65.81 179 PRO A CA 1
ATOM 1447 C C . PRO A 1 179 ? 4.578 -9.750 19.866 1.00 65.81 179 PRO A C 1
ATOM 1449 O O . PRO A 1 179 ? 5.783 -9.620 19.663 1.00 65.81 179 PRO A O 1
ATOM 1452 N N . VAL A 1 180 ? 3.739 -8.710 19.850 1.00 63.25 180 VAL A N 1
ATOM 1453 C CA . VAL A 1 180 ? 4.135 -7.327 19.532 1.00 63.25 180 VAL A CA 1
ATOM 1454 C C . VAL A 1 180 ? 4.756 -6.639 20.751 1.00 63.25 180 VAL A C 1
ATOM 1456 O O . VAL A 1 180 ? 5.777 -5.969 20.624 1.00 63.25 180 VAL A O 1
ATOM 1459 N N . GLU A 1 181 ? 4.193 -6.842 21.943 1.00 61.78 181 GLU A N 1
ATOM 1460 C CA . GLU A 1 181 ? 4.713 -6.309 23.209 1.00 61.78 181 GLU A CA 1
ATOM 1461 C C . GLU A 1 181 ? 6.070 -6.900 23.585 1.00 61.78 181 GLU A C 1
ATOM 1463 O O . GLU A 1 181 ? 6.916 -6.182 24.117 1.00 61.78 181 GLU A O 1
ATOM 1468 N N . ARG A 1 182 ? 6.334 -8.161 23.218 1.00 62.97 182 ARG A N 1
ATOM 1469 C CA . ARG A 1 182 ? 7.655 -8.780 23.396 1.00 62.97 182 ARG A CA 1
ATOM 1470 C C . ARG A 1 182 ? 8.768 -7.998 22.696 1.00 62.97 182 ARG A C 1
ATOM 1472 O O . ARG A 1 182 ? 9.841 -7.848 23.262 1.00 62.97 182 ARG A O 1
ATOM 1479 N N . ASN A 1 183 ? 8.491 -7.468 21.505 1.00 61.06 183 ASN A N 1
ATOM 1480 C CA . ASN A 1 183 ? 9.439 -6.643 20.749 1.00 61.06 183 ASN A CA 1
ATOM 1481 C C . ASN A 1 183 ? 9.418 -5.168 21.186 1.00 61.06 183 ASN A C 1
ATOM 1483 O O . ASN A 1 183 ? 10.348 -4.421 20.899 1.00 61.06 183 ASN A O 1
ATOM 1487 N N . LYS A 1 184 ? 8.351 -4.735 21.867 1.00 67.38 184 LYS A N 1
ATOM 1488 C CA . LYS A 1 184 ? 8.179 -3.358 22.336 1.00 67.38 184 LYS A CA 1
ATOM 1489 C C . LYS A 1 184 ? 8.905 -3.089 23.655 1.00 67.38 184 LYS A C 1
ATOM 1491 O O . LYS A 1 184 ? 9.387 -1.979 23.841 1.00 67.38 184 LYS A O 1
ATOM 1496 N N . GLY A 1 185 ? 9.034 -4.095 24.526 1.00 74.00 185 GLY A N 1
ATOM 1497 C CA . GLY A 1 185 ? 9.710 -3.963 25.823 1.00 74.00 185 GLY A CA 1
ATOM 1498 C C . GLY A 1 185 ? 11.114 -3.361 25.716 1.00 74.00 185 GLY A C 1
ATOM 1499 O O . GLY A 1 185 ? 11.417 -2.395 26.411 1.00 74.00 185 GLY A O 1
ATOM 1500 N N . ASP A 1 186 ? 11.931 -3.847 24.781 1.00 75.62 186 ASP A N 1
ATOM 1501 C CA . ASP A 1 186 ? 13.301 -3.349 24.593 1.00 75.62 186 ASP A CA 1
ATOM 1502 C C . ASP A 1 186 ? 13.335 -1.908 24.051 1.00 75.62 186 ASP A C 1
ATOM 1504 O O . ASP A 1 186 ? 14.162 -1.093 24.465 1.00 75.62 186 ASP A O 1
ATOM 1508 N N . ILE A 1 187 ? 12.397 -1.561 23.163 1.00 79.62 187 ILE A N 1
ATOM 1509 C CA . ILE A 1 187 ? 12.275 -0.216 22.580 1.00 79.62 187 ILE A CA 1
ATOM 1510 C C . ILE A 1 187 ? 11.770 0.787 23.621 1.00 79.62 187 ILE A C 1
ATOM 1512 O O . ILE A 1 187 ? 12.276 1.906 23.680 1.00 79.62 187 ILE A O 1
ATOM 1516 N N . ASP A 1 188 ? 10.798 0.407 24.452 1.00 78.69 188 ASP A N 1
ATOM 1517 C CA . ASP A 1 188 ? 10.237 1.271 25.494 1.00 78.69 188 ASP A CA 1
ATOM 1518 C C . ASP A 1 188 ? 11.261 1.528 26.615 1.00 78.69 188 ASP A C 1
ATOM 1520 O O . ASP A 1 188 ? 11.367 2.657 27.098 1.00 78.69 188 ASP A O 1
ATOM 1524 N N . VAL A 1 189 ? 12.078 0.527 26.975 1.00 79.81 189 VAL A N 1
ATOM 1525 C CA . VAL A 1 189 ? 13.210 0.692 27.909 1.00 79.81 189 VAL A CA 1
ATOM 1526 C C . VAL A 1 189 ? 14.259 1.642 27.332 1.00 79.81 189 VAL A C 1
ATOM 1528 O O . VAL A 1 189 ? 14.690 2.575 28.015 1.00 79.81 189 VAL A O 1
ATOM 1531 N N . LEU A 1 190 ? 14.641 1.454 26.064 1.00 84.56 190 LEU A N 1
ATOM 1532 C CA . LEU A 1 190 ? 15.592 2.339 25.392 1.00 84.56 190 LEU A CA 1
ATOM 1533 C C . LEU A 1 190 ? 15.049 3.770 25.302 1.00 84.56 190 LEU A C 1
ATOM 1535 O O . LEU A 1 190 ? 15.758 4.728 25.598 1.00 84.56 190 LEU A O 1
ATOM 1539 N N . LYS A 1 191 ? 13.771 3.919 24.951 1.00 89.75 191 LYS A N 1
ATOM 1540 C CA . LYS A 1 191 ? 13.091 5.211 24.875 1.00 89.75 191 LYS A CA 1
ATOM 1541 C C . LYS A 1 191 ? 13.071 5.913 26.229 1.00 89.75 191 LYS A C 1
ATOM 1543 O O . LYS A 1 191 ? 13.403 7.090 26.285 1.00 89.75 191 LYS A O 1
ATOM 1548 N N . ALA A 1 192 ? 12.743 5.210 27.312 1.00 83.06 192 ALA A N 1
ATOM 1549 C CA . ALA A 1 192 ? 12.770 5.781 28.656 1.00 83.06 192 ALA A CA 1
ATOM 1550 C C . ALA A 1 192 ? 14.184 6.242 29.054 1.00 83.06 192 ALA A C 1
ATOM 1552 O O . ALA A 1 192 ? 14.344 7.304 29.656 1.00 83.06 192 ALA A O 1
ATOM 1553 N N . HIS A 1 193 ? 15.220 5.483 28.680 1.00 86.19 193 HIS A N 1
ATOM 1554 C CA . HIS A 1 193 ? 16.608 5.882 28.912 1.00 86.19 193 HIS A CA 1
ATOM 1555 C C . HIS A 1 193 ? 16.974 7.154 28.137 1.00 86.19 193 HIS A C 1
ATOM 1557 O O . HIS A 1 193 ? 17.511 8.096 28.719 1.00 86.19 193 HIS A O 1
ATOM 1563 N N . VAL A 1 194 ? 16.619 7.211 26.851 1.00 92.06 194 VAL A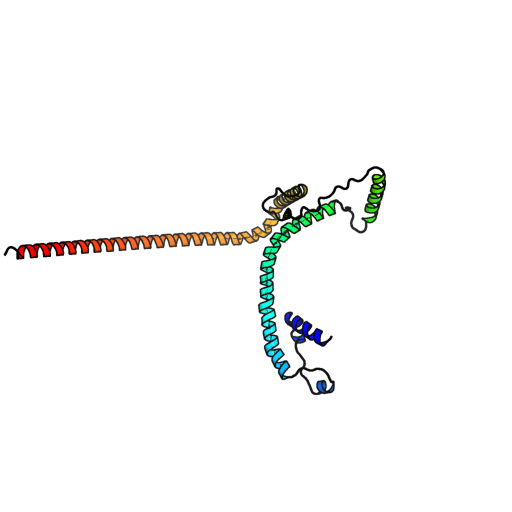 N 1
ATOM 1564 C CA . VAL A 1 194 ? 16.835 8.388 26.000 1.00 92.06 194 VAL A CA 1
ATOM 1565 C C . VAL A 1 194 ? 16.067 9.597 26.531 1.00 92.06 194 VAL A C 1
ATOM 1567 O O . VAL A 1 194 ? 16.629 10.682 26.626 1.00 92.06 194 VAL A O 1
ATOM 1570 N N . GLU A 1 195 ? 14.807 9.436 26.938 1.00 89.38 195 GLU A N 1
ATOM 1571 C CA . GLU A 1 195 ? 14.007 10.524 27.510 1.00 89.38 195 GLU A CA 1
ATOM 1572 C C . GLU A 1 195 ? 14.606 11.064 28.812 1.00 89.38 195 GLU A C 1
ATOM 1574 O O . GLU A 1 195 ? 14.591 12.275 29.034 1.00 89.38 195 GLU A O 1
ATOM 1579 N N . ASN A 1 196 ? 15.158 10.194 29.660 1.00 91.19 196 ASN A N 1
ATOM 1580 C CA . ASN A 1 196 ? 15.839 10.617 30.879 1.00 91.19 196 ASN A CA 1
ATOM 1581 C C . ASN A 1 196 ? 17.142 11.361 30.569 1.00 91.19 196 ASN A C 1
ATOM 1583 O O . ASN A 1 196 ? 17.354 12.434 31.128 1.00 91.19 196 ASN A O 1
ATOM 1587 N N . GLN A 1 197 ? 17.960 10.863 29.635 1.00 92.88 197 GLN A N 1
ATOM 1588 C CA . GLN A 1 197 ? 19.167 11.571 29.193 1.00 92.88 197 GLN A CA 1
ATOM 1589 C C . GLN A 1 197 ? 18.833 12.939 28.588 1.00 92.88 197 GLN A C 1
ATOM 1591 O O . GLN A 1 197 ? 19.465 13.936 28.914 1.00 92.88 197 GLN A O 1
ATOM 1596 N N . VAL A 1 198 ? 17.797 13.025 27.752 1.00 96.00 198 VAL A N 1
ATOM 1597 C CA . VAL A 1 198 ? 17.362 14.294 27.149 1.00 96.00 198 VAL A CA 1
ATOM 1598 C C . VAL A 1 198 ? 16.873 15.282 28.210 1.00 96.00 198 VAL A C 1
ATOM 1600 O O . VAL A 1 198 ? 17.137 16.479 28.093 1.00 96.00 198 VAL A O 1
ATOM 1603 N N . LYS A 1 199 ? 16.166 14.815 29.246 1.00 91.75 199 LYS A N 1
ATOM 1604 C CA . LYS A 1 199 ? 15.746 15.671 30.366 1.00 91.75 199 LYS A CA 1
ATOM 1605 C C . LYS A 1 199 ? 16.942 16.214 31.143 1.00 91.75 199 LYS A C 1
ATOM 1607 O O . LYS A 1 199 ? 16.936 17.400 31.453 1.00 91.75 199 LYS A O 1
ATOM 1612 N N . ASP A 1 200 ? 17.936 15.374 31.405 1.00 93.94 200 ASP A N 1
ATOM 1613 C CA . ASP A 1 200 ? 19.165 15.749 32.108 1.00 93.94 200 ASP A CA 1
ATOM 1614 C C . ASP A 1 200 ? 19.954 16.802 31.317 1.00 93.94 200 ASP A C 1
ATOM 1616 O O . ASP A 1 200 ? 20.160 17.915 31.797 1.00 93.94 200 ASP A O 1
ATOM 1620 N N . LEU A 1 201 ? 20.214 16.544 30.027 1.00 95.38 201 LEU A N 1
ATOM 1621 C CA . LEU A 1 201 ? 20.852 17.523 29.140 1.00 95.38 201 LEU A CA 1
ATOM 1622 C C . LEU A 1 201 ? 20.067 18.839 29.067 1.00 95.38 201 LEU A C 1
ATOM 1624 O O . LEU A 1 201 ? 20.652 19.920 29.027 1.00 95.38 201 LEU A O 1
ATOM 1628 N N . ARG A 1 202 ? 18.731 18.780 29.031 1.00 95.25 202 ARG A N 1
ATOM 1629 C CA . ARG A 1 202 ? 17.901 19.989 29.019 1.00 95.25 202 ARG A CA 1
ATOM 1630 C C . ARG A 1 202 ? 18.047 20.776 30.318 1.00 95.25 202 ARG A C 1
ATOM 1632 O O . ARG A 1 202 ? 18.066 22.005 30.271 1.00 95.25 202 ARG A O 1
ATOM 1639 N N . GLN A 1 203 ? 18.125 20.090 31.454 1.00 93.94 203 GLN A N 1
ATOM 1640 C CA . GLN A 1 203 ? 18.353 20.706 32.755 1.00 93.94 203 GLN A CA 1
ATOM 1641 C C . GLN A 1 203 ? 19.713 21.420 32.772 1.00 93.94 203 GLN A C 1
ATOM 1643 O O . GLN A 1 203 ? 19.763 22.599 33.122 1.00 93.94 203 GLN A O 1
ATOM 1648 N N . ASP A 1 204 ? 20.768 20.755 32.299 1.00 93.88 204 ASP A N 1
ATOM 1649 C CA . ASP A 1 204 ? 22.128 21.303 32.229 1.00 93.88 204 ASP A CA 1
ATOM 1650 C C . ASP A 1 204 ? 22.211 22.538 31.331 1.00 93.88 204 ASP A C 1
ATOM 1652 O O . ASP A 1 204 ? 22.775 23.562 31.720 1.00 93.88 204 ASP A O 1
ATOM 1656 N N . VAL A 1 205 ? 21.575 22.494 30.156 1.00 95.69 205 VAL A N 1
ATOM 1657 C CA . VAL A 1 205 ? 21.500 23.647 29.246 1.00 95.69 205 VAL A CA 1
ATOM 1658 C C . VAL A 1 205 ? 20.782 24.827 29.909 1.00 95.69 205 VAL A C 1
ATOM 1660 O O . VAL A 1 205 ? 21.230 25.966 29.791 1.00 95.69 205 VAL A O 1
ATOM 1663 N N . LEU A 1 206 ? 19.691 24.582 30.644 1.00 94.75 206 LEU A N 1
ATOM 1664 C CA . LEU A 1 206 ? 18.967 25.641 31.358 1.00 94.75 206 LEU A CA 1
ATOM 1665 C C . LEU A 1 206 ? 19.776 26.237 32.518 1.00 94.75 206 LEU A C 1
ATOM 1667 O O . LEU A 1 206 ? 19.603 27.417 32.830 1.00 94.75 206 LEU A O 1
ATOM 1671 N N . VAL A 1 207 ? 20.620 25.442 33.178 1.00 94.94 207 VAL A N 1
ATOM 1672 C CA . VAL A 1 207 ? 21.529 25.927 34.226 1.00 94.94 207 VAL A CA 1
ATOM 1673 C C . VAL A 1 207 ? 22.637 26.771 33.605 1.00 94.94 207 VAL A C 1
ATOM 1675 O O . VAL A 1 207 ? 22.803 27.920 34.010 1.00 94.94 207 VAL A O 1
ATOM 1678 N N . ALA A 1 208 ? 23.304 26.272 32.561 1.00 93.69 208 ALA A N 1
ATOM 1679 C CA . ALA A 1 208 ? 24.346 27.011 31.851 1.00 93.69 208 ALA A CA 1
ATOM 1680 C C . ALA A 1 208 ? 23.829 28.358 31.317 1.00 93.69 208 ALA A C 1
ATOM 1682 O O . ALA A 1 208 ? 24.468 29.395 31.488 1.00 93.69 208 ALA A O 1
ATOM 1683 N N . GLN A 1 209 ? 22.616 28.375 30.757 1.00 93.38 209 GLN A N 1
ATOM 1684 C CA . GLN A 1 209 ? 22.012 29.606 30.256 1.00 93.38 209 GLN A CA 1
ATOM 1685 C C . GLN A 1 209 ? 21.653 30.598 31.372 1.00 93.38 209 GLN A C 1
ATOM 1687 O O . GLN A 1 209 ? 21.741 31.808 31.165 1.00 93.38 209 GLN A O 1
ATOM 1692 N N . ARG A 1 210 ? 21.279 30.119 32.566 1.00 93.00 210 ARG A N 1
ATOM 1693 C CA . ARG A 1 210 ? 21.087 30.992 33.734 1.00 93.00 210 ARG A CA 1
ATOM 1694 C C . ARG A 1 210 ? 22.398 31.599 34.209 1.00 93.00 210 ARG A C 1
ATOM 1696 O O . ARG A 1 210 ? 22.441 32.804 34.437 1.00 93.00 210 ARG A O 1
ATOM 1703 N N . GLU A 1 211 ? 23.457 30.802 34.308 1.00 94.25 211 GLU A N 1
ATOM 1704 C CA . GLU A 1 211 ? 24.776 31.299 34.709 1.00 94.25 211 GLU A CA 1
ATOM 1705 C C . GLU A 1 211 ? 25.311 32.357 33.738 1.00 94.25 211 GLU A C 1
ATOM 1707 O O . GLU A 1 211 ? 25.891 33.361 34.160 1.00 94.25 211 GLU A O 1
ATOM 1712 N N . ASP A 1 212 ? 25.108 32.158 32.436 1.00 94.25 212 ASP A N 1
ATOM 1713 C CA . ASP A 1 212 ? 25.524 33.125 31.425 1.00 94.25 212 ASP A CA 1
ATOM 1714 C C . ASP A 1 212 ? 24.692 34.410 31.480 1.00 94.25 212 ASP A C 1
ATOM 1716 O O . ASP A 1 212 ? 25.265 35.499 31.398 1.00 94.25 212 ASP A O 1
ATOM 1720 N N . ASN A 1 213 ? 23.381 34.315 31.722 1.00 93.88 213 ASN A N 1
ATOM 1721 C CA . ASN A 1 213 ? 22.536 35.489 31.951 1.00 93.88 213 ASN A CA 1
ATOM 1722 C C . ASN A 1 213 ? 22.991 36.278 33.192 1.00 93.88 213 ASN A C 1
ATOM 1724 O O . ASN A 1 213 ? 23.194 37.486 33.100 1.00 93.88 213 ASN A O 1
ATOM 1728 N N . GLU A 1 214 ? 23.273 35.612 34.316 1.00 95.62 214 GLU A N 1
ATOM 1729 C CA . GLU A 1 214 ? 23.775 36.284 35.525 1.00 95.62 214 GLU A CA 1
ATOM 1730 C C . GLU A 1 214 ? 25.144 36.950 35.309 1.00 95.62 214 GLU A C 1
ATOM 1732 O O . GLU A 1 214 ? 25.413 38.041 35.823 1.00 95.62 214 GLU A O 1
ATOM 1737 N N . LYS A 1 215 ? 26.041 36.317 34.540 1.00 95.38 215 LYS A N 1
ATOM 1738 C CA . LYS A 1 215 ? 27.324 36.932 34.157 1.00 95.38 215 LYS A CA 1
ATOM 1739 C C . LYS A 1 215 ? 27.104 38.168 33.290 1.00 95.38 215 LYS A C 1
ATOM 1741 O O . LYS A 1 215 ? 27.835 39.150 33.448 1.00 95.38 215 LYS A O 1
ATOM 1746 N N . MET A 1 216 ? 26.140 38.124 32.372 1.00 91.75 216 MET A N 1
ATOM 1747 C CA . MET A 1 216 ? 25.789 39.258 31.520 1.00 91.75 216 MET A CA 1
ATOM 1748 C C . MET A 1 216 ? 25.181 40.407 32.326 1.00 91.75 216 MET A C 1
ATOM 1750 O O . MET A 1 216 ? 25.594 41.547 32.119 1.00 91.75 216 MET A O 1
ATOM 1754 N N . ASP A 1 217 ? 24.324 40.123 33.305 1.00 94.56 217 ASP A N 1
ATOM 1755 C CA . ASP A 1 217 ? 23.742 41.137 34.191 1.00 94.56 217 ASP A CA 1
ATOM 1756 C C . ASP A 1 217 ? 24.813 41.817 35.051 1.00 94.56 217 ASP A C 1
ATOM 1758 O O . ASP A 1 217 ? 24.902 43.045 35.084 1.00 94.56 217 ASP A O 1
ATOM 1762 N N . LYS A 1 218 ? 25.737 41.046 35.642 1.00 95.50 218 LYS A N 1
ATOM 1763 C CA . LYS A 1 218 ? 26.883 41.608 36.383 1.00 95.50 218 LYS A CA 1
ATOM 1764 C C . LYS A 1 218 ? 27.775 42.483 35.499 1.00 95.50 218 LYS A C 1
ATOM 1766 O O . LYS A 1 218 ? 28.285 43.517 35.941 1.00 95.50 218 LYS A O 1
ATOM 1771 N N . LYS A 1 219 ? 27.991 42.088 34.237 1.00 95.19 219 LYS A N 1
ATOM 1772 C CA . LYS A 1 219 ? 28.714 42.922 33.261 1.00 95.19 219 LYS A CA 1
ATOM 1773 C C . LYS A 1 219 ? 27.936 44.200 32.949 1.00 95.19 219 LYS A C 1
ATOM 1775 O O . LYS A 1 219 ? 28.554 45.262 32.885 1.00 95.19 219 LYS A O 1
ATOM 1780 N N . LEU A 1 220 ? 26.617 44.113 32.789 1.00 96.69 220 LEU A N 1
ATOM 1781 C CA . LEU A 1 220 ? 25.749 45.253 32.508 1.00 96.69 220 LEU A CA 1
ATOM 1782 C C . LEU A 1 220 ? 25.747 46.261 33.666 1.00 96.69 220 LEU A C 1
ATOM 1784 O O . LEU A 1 220 ? 25.938 47.453 33.429 1.00 96.69 220 LEU A O 1
ATOM 1788 N N . GLU A 1 221 ? 25.642 45.798 34.913 1.00 95.12 221 GLU A N 1
ATOM 1789 C CA . GLU A 1 221 ? 25.754 46.639 36.114 1.00 95.12 221 GLU A CA 1
ATOM 1790 C C . GLU A 1 221 ? 27.115 47.344 36.195 1.00 95.12 221 GLU A C 1
ATOM 1792 O O . GLU A 1 221 ? 27.209 48.549 36.460 1.00 95.12 221 GLU A O 1
ATOM 1797 N N . LYS A 1 222 ? 28.198 46.617 35.893 1.00 96.19 222 LYS A N 1
ATOM 1798 C CA . LYS A 1 222 ? 29.546 47.192 35.860 1.00 96.19 222 LYS A CA 1
ATOM 1799 C C . LYS A 1 222 ? 29.674 48.272 34.783 1.00 96.19 222 LYS A C 1
ATOM 1801 O O . LYS A 1 222 ? 30.236 49.329 35.050 1.00 96.19 222 LYS A O 1
ATOM 1806 N N . VAL A 1 223 ? 29.117 48.057 33.592 1.00 95.81 223 VAL A N 1
ATOM 1807 C CA . VAL A 1 223 ? 29.090 49.077 32.529 1.00 95.81 223 VAL A CA 1
ATOM 1808 C C . VAL A 1 223 ? 28.257 50.290 32.949 1.00 95.81 223 VAL A C 1
ATOM 1810 O O . VAL A 1 223 ? 28.686 51.426 32.748 1.00 95.81 223 VAL A O 1
ATOM 1813 N N . MET A 1 224 ? 27.102 50.075 33.582 1.00 95.31 224 MET A N 1
ATOM 1814 C CA . MET A 1 224 ? 26.218 51.152 34.030 1.00 95.31 224 MET A CA 1
ATOM 1815 C C . MET A 1 224 ? 26.885 52.046 35.082 1.00 95.31 224 MET A C 1
ATOM 1817 O O . MET A 1 224 ? 26.830 53.272 34.972 1.00 95.31 224 MET A O 1
ATOM 1821 N N . SER A 1 225 ? 27.584 51.452 36.053 1.00 94.12 225 SER A N 1
ATOM 1822 C CA . SER A 1 225 ? 28.326 52.214 37.067 1.00 94.12 225 SER A CA 1
ATOM 1823 C C . SER A 1 225 ? 29.471 53.042 36.466 1.00 94.12 225 SER A C 1
ATOM 1825 O O . SER A 1 225 ? 29.640 54.205 36.838 1.00 94.12 225 SER A O 1
ATOM 1827 N N . ILE A 1 226 ? 30.194 52.503 35.475 1.00 95.81 226 ILE A N 1
ATOM 1828 C CA . ILE A 1 226 ? 31.231 53.238 34.729 1.00 95.81 226 ILE A CA 1
ATOM 1829 C C . ILE A 1 226 ? 30.621 54.421 33.962 1.00 95.81 226 ILE A C 1
ATOM 1831 O O . ILE A 1 226 ? 31.137 55.539 34.031 1.00 95.81 226 ILE A O 1
ATOM 1835 N N . LEU A 1 227 ? 29.503 54.213 33.258 1.00 93.94 227 LEU A N 1
ATOM 1836 C CA . LEU A 1 227 ? 28.815 55.285 32.527 1.00 93.94 227 LEU A CA 1
ATOM 1837 C C . LEU A 1 227 ? 28.350 56.405 33.463 1.00 93.94 227 LEU A C 1
ATOM 1839 O O . LEU A 1 227 ? 28.513 57.585 33.144 1.00 93.94 227 LEU A O 1
ATOM 1843 N N . GLN A 1 228 ? 27.817 56.048 34.631 1.00 94.00 228 GLN A N 1
ATOM 1844 C CA . GLN A 1 228 ? 27.366 57.016 35.625 1.00 94.00 228 GLN A CA 1
ATOM 1845 C C . GLN A 1 228 ? 28.538 57.818 36.211 1.00 94.00 228 GLN A C 1
ATOM 1847 O O . GLN A 1 228 ? 28.424 59.033 36.386 1.00 94.00 228 GLN A O 1
ATOM 1852 N N . GLN A 1 229 ? 29.683 57.175 36.465 1.00 92.94 229 GLN A N 1
ATOM 1853 C CA . GLN A 1 229 ? 30.909 57.867 36.876 1.00 92.94 229 GLN A CA 1
ATOM 1854 C C . GLN A 1 229 ? 31.393 58.852 35.803 1.00 92.94 229 GLN A C 1
ATOM 1856 O O . GLN A 1 229 ? 31.650 60.013 36.120 1.00 92.94 229 GLN A O 1
ATOM 1861 N N . MET A 1 230 ? 31.432 58.439 34.533 1.00 89.12 230 MET A N 1
ATOM 1862 C CA . MET A 1 230 ? 31.819 59.318 33.421 1.00 89.12 230 MET A CA 1
ATOM 1863 C C . MET A 1 230 ? 30.871 60.514 33.244 1.00 89.12 230 MET A C 1
ATOM 1865 O O . MET A 1 230 ? 31.302 61.614 32.896 1.00 89.12 230 MET A O 1
ATOM 1869 N N . GLN A 1 231 ? 29.566 60.334 33.470 1.00 91.19 231 GLN A N 1
ATOM 1870 C CA . GLN A 1 231 ? 28.605 61.442 33.439 1.00 91.19 231 GLN A CA 1
ATOM 1871 C C . GLN A 1 231 ? 28.848 62.447 34.568 1.00 91.19 231 GLN A C 1
ATOM 1873 O O . GLN A 1 231 ? 28.806 63.652 34.317 1.00 91.19 231 GLN A O 1
ATOM 1878 N N . ARG A 1 232 ? 29.142 61.968 35.785 1.00 90.00 232 ARG A N 1
ATOM 1879 C CA . ARG A 1 232 ? 29.486 62.834 36.924 1.00 90.00 232 ARG A CA 1
ATOM 1880 C C . ARG A 1 232 ? 30.764 63.625 36.656 1.00 90.00 232 ARG A C 1
ATOM 1882 O O . ARG A 1 232 ? 30.767 64.830 36.885 1.00 90.00 232 ARG A O 1
ATOM 1889 N N . GLN A 1 233 ? 31.798 62.985 36.105 1.00 89.75 233 GLN A N 1
ATOM 1890 C CA . GLN A 1 233 ? 33.037 63.665 35.709 1.00 89.75 233 GLN A CA 1
ATOM 1891 C C . GLN A 1 233 ? 32.767 64.772 34.679 1.00 89.75 233 GLN A C 1
ATOM 1893 O O . GLN A 1 233 ? 33.159 65.914 34.898 1.00 89.75 233 GLN A O 1
ATOM 1898 N N . ARG A 1 234 ? 31.982 64.492 33.627 1.00 87.12 234 ARG A N 1
ATOM 1899 C CA . ARG A 1 234 ? 31.598 65.518 32.639 1.00 87.12 234 ARG A CA 1
ATOM 1900 C C . ARG A 1 234 ? 30.774 66.668 33.224 1.00 87.12 234 ARG A C 1
ATOM 1902 O O . ARG A 1 234 ? 30.878 67.793 32.744 1.00 87.12 234 ARG A O 1
ATOM 1909 N N . GLN A 1 235 ? 29.917 66.420 34.217 1.00 85.38 235 GLN A N 1
ATOM 1910 C CA . GLN A 1 235 ? 29.170 67.491 34.892 1.00 85.38 235 GLN A CA 1
ATOM 1911 C C . GLN A 1 235 ? 30.086 68.366 35.753 1.00 85.38 235 GLN A C 1
ATOM 1913 O O . GLN A 1 235 ? 29.937 69.586 35.734 1.00 85.38 235 GLN A O 1
ATOM 1918 N N . GLN A 1 236 ? 31.048 67.760 36.453 1.00 83.25 236 GLN A N 1
ATOM 1919 C CA . GLN A 1 236 ? 32.049 68.483 37.239 1.00 83.25 236 GLN A CA 1
ATOM 1920 C C . GLN A 1 236 ? 32.962 69.334 36.348 1.00 83.25 236 GLN A C 1
ATOM 1922 O O . GLN A 1 236 ? 33.174 70.501 36.661 1.00 83.25 236 GLN A O 1
ATOM 1927 N N . GLU A 1 237 ? 33.417 68.807 35.206 1.00 81.94 237 GLU A N 1
ATOM 1928 C CA . GLU A 1 237 ? 34.179 69.576 34.208 1.00 81.94 237 GLU A CA 1
ATOM 1929 C C . GLU A 1 237 ? 33.380 70.768 33.660 1.00 81.94 237 GLU A C 1
ATOM 1931 O O . GLU A 1 237 ? 33.902 71.870 33.533 1.00 81.94 237 GLU A O 1
ATOM 1936 N N . LYS A 1 238 ? 32.081 70.598 33.378 1.00 80.31 238 LYS A N 1
ATOM 1937 C CA . LYS A 1 238 ? 31.231 71.721 32.941 1.00 80.31 238 LYS A CA 1
ATOM 1938 C C . LYS A 1 238 ? 31.062 72.790 34.027 1.00 80.31 238 LYS A C 1
ATOM 1940 O O . LYS A 1 238 ? 31.025 73.974 33.701 1.00 80.31 238 LYS A O 1
ATOM 1945 N N . GLN A 1 239 ? 30.954 72.392 35.296 1.00 73.94 239 GLN A N 1
ATOM 1946 C CA . GLN A 1 239 ? 30.849 73.324 36.424 1.00 73.94 239 GLN A CA 1
ATOM 1947 C C . GLN A 1 239 ? 32.163 74.071 36.686 1.00 73.94 239 GLN A C 1
ATOM 1949 O O . GLN A 1 239 ? 32.117 75.268 36.960 1.00 73.94 239 GLN A O 1
ATOM 1954 N N . SER A 1 240 ? 33.318 73.406 36.566 1.00 69.75 240 SER A N 1
ATOM 1955 C CA . SER A 1 240 ? 34.625 74.057 36.727 1.00 69.75 240 SER A CA 1
ATOM 1956 C C . SER A 1 240 ? 34.948 75.026 35.585 1.00 69.75 240 SER A C 1
ATOM 1958 O O . SER A 1 240 ? 35.515 76.086 35.832 1.00 69.75 240 SER A O 1
ATOM 1960 N N . ILE A 1 241 ? 34.533 74.720 34.351 1.00 74.62 241 ILE A N 1
ATOM 1961 C CA . ILE A 1 241 ? 34.654 75.645 33.212 1.00 74.62 241 ILE A CA 1
ATOM 1962 C C . ILE A 1 241 ? 33.729 76.863 33.398 1.00 74.62 241 ILE A C 1
ATOM 1964 O O . ILE A 1 241 ? 34.158 78.000 33.220 1.00 74.62 241 ILE A O 1
ATOM 1968 N N . SER A 1 242 ? 32.479 76.655 33.829 1.00 67.19 242 SER A N 1
ATOM 1969 C CA . SER A 1 242 ? 31.519 77.741 34.096 1.00 67.19 242 SER A CA 1
ATOM 1970 C C . SER A 1 242 ? 31.951 78.679 35.230 1.00 67.19 242 SER A C 1
ATOM 1972 O O . SER A 1 242 ? 31.701 79.886 35.148 1.00 67.19 242 SER A O 1
ATOM 1974 N N . SER A 1 243 ? 32.559 78.153 36.298 1.00 65.44 243 SER A N 1
ATOM 1975 C CA . SER A 1 243 ? 33.076 78.988 37.383 1.00 65.44 243 SER A CA 1
ATOM 1976 C C . SER A 1 243 ? 34.295 79.788 36.925 1.00 65.44 243 SER A C 1
ATOM 1978 O O . SER A 1 243 ? 34.370 80.979 37.220 1.00 65.44 243 SER A O 1
ATOM 1980 N N . PHE A 1 244 ? 35.190 79.189 36.132 1.00 69.00 244 PHE A N 1
ATOM 1981 C CA . PHE A 1 244 ? 36.345 79.879 35.556 1.00 69.00 244 PHE A CA 1
ATOM 1982 C C . PHE A 1 244 ? 35.938 81.053 34.642 1.00 69.00 244 PHE A C 1
ATOM 1984 O O . PHE A 1 244 ? 36.418 82.170 34.835 1.00 69.00 244 PHE A O 1
ATOM 1991 N N . ASP A 1 245 ? 34.970 80.854 33.740 1.00 63.81 245 ASP A N 1
ATOM 1992 C CA . ASP A 1 245 ? 34.456 81.922 32.862 1.00 63.81 245 ASP A CA 1
ATOM 1993 C C . ASP A 1 245 ? 33.772 83.069 33.633 1.00 63.81 245 ASP A C 1
ATOM 1995 O O . ASP A 1 245 ? 33.781 84.220 33.187 1.00 63.81 245 ASP A O 1
ATOM 1999 N N . SER A 1 246 ? 33.185 82.775 34.799 1.00 61.09 246 SER A N 1
ATOM 2000 C CA . SER A 1 246 ? 32.536 83.782 35.653 1.00 61.09 246 SER A CA 1
ATOM 2001 C C . SER A 1 246 ? 33.558 84.659 36.381 1.00 61.09 246 SER A C 1
ATOM 2003 O O . SER A 1 246 ? 33.369 85.871 36.472 1.00 61.09 246 SER A O 1
ATOM 2005 N N . TYR A 1 247 ? 34.667 84.073 36.846 1.00 59.38 247 TYR A N 1
ATOM 2006 C CA . TYR A 1 247 ? 35.760 84.827 37.466 1.00 59.38 247 TYR A CA 1
ATOM 2007 C C . TYR A 1 247 ? 36.497 85.719 36.458 1.00 59.38 247 TYR A C 1
ATOM 2009 O O . TYR A 1 247 ? 36.835 86.851 36.793 1.00 59.38 247 TYR A O 1
ATOM 2017 N N . SER A 1 248 ? 36.671 85.276 35.209 1.00 57.69 248 SER A N 1
ATOM 2018 C CA . SER A 1 248 ? 37.324 86.090 34.173 1.00 57.69 248 SER A CA 1
ATOM 2019 C C . SER A 1 248 ? 36.498 87.276 33.657 1.00 57.69 248 SER A C 1
ATOM 2021 O O . SER A 1 248 ? 37.067 88.142 33.005 1.00 57.69 248 SER A O 1
ATOM 2023 N N . ARG A 1 249 ? 35.185 87.357 33.925 1.00 57.56 249 ARG A N 1
ATOM 2024 C CA . ARG A 1 249 ? 34.349 88.520 33.541 1.00 57.56 249 ARG A CA 1
ATOM 2025 C C . ARG A 1 249 ? 34.203 89.587 34.630 1.00 57.56 249 ARG A C 1
ATOM 2027 O O . ARG A 1 249 ? 33.622 90.633 34.355 1.00 57.56 249 ARG A O 1
ATOM 2034 N N . MET A 1 250 ? 34.670 89.325 35.851 1.00 57.00 250 MET A N 1
ATOM 2035 C CA . MET A 1 250 ? 34.585 90.262 36.985 1.00 57.00 250 MET A CA 1
ATOM 2036 C C . MET A 1 250 ? 35.911 90.993 37.275 1.00 57.00 250 MET A C 1
ATOM 2038 O O . MET A 1 250 ? 36.024 91.660 38.301 1.00 57.00 250 MET A O 1
ATOM 2042 N N . SER A 1 251 ? 36.911 90.884 36.396 1.00 45.62 251 SER A N 1
ATOM 2043 C CA . SER A 1 251 ? 38.176 91.643 36.408 1.00 45.62 251 SER A CA 1
ATOM 2044 C C . SER A 1 251 ? 38.396 92.292 35.050 1.00 45.62 251 SER A C 1
ATOM 2046 O O . SER A 1 251 ? 38.960 93.405 35.032 1.00 45.62 251 SER A O 1
#

InterPro domains:
  IPR050927 Transient receptor potential cation channel M [PTHR13800] (3-246)

Radius of gyration: 43.75 Å; chains: 1; bounding box: 89×124×84 Å

pLDDT: mean 79.04, std 14.02, range [42.34, 96.69]

Secondary structure (DSSP, 8-state):
-HHHHHHHHHHHHHHTT-GGGGPPPBP-HHHHHTT---B-HHHHHHIIIIIHHHHHIIIIIIIHHHHHHHHHHHHHHHHHHHHHHHHHHHHHHHHHHHHS-SS-TTTHHHHHHHHHHHHHHHTTS-------------TTSPPTTS-SS--TTS-HHHHHHHHHHHHHHHHHHHHHHHHHHHHHHHHHHHHHHHHHHHHHHHHHHHHHHHHHHHHHHHHHHHHHHHHHHHHHHHHHHHHHHHHHHHHHT--

Organism: NCBI:txid282301

Foldseek 3Di:
DVVVCLVPVLLVCLLVVVVVSNQFDADDPVCVVVVHDGDHPVVRVCCSPPVSVVSNCCSVVPVVVVVVVVCVVVCVVVVVVVVLVVLVVVVVVVVVVVVQDPDPPVPRVVVVVVVVVVCVVCVVPDDDPPPDPPPDDPPPDDDLSVPPPDPPSDDPVSVVVVVVVVVVCVVCVVVVCVVVVVVVVVVVVVVVVVVVVVVVVVVVVVVVVVVVVVVVVVVVVVVVVVVVVVVVVVVVVVVVVVVVVVVVVVD